Protein AF-A0A2V7B715-F1 (afdb_monomer)

Radius of gyration: 33.03 Å; Cα contacts (8 Å, |Δi|>4): 143; chains: 1; bounding box: 97×52×131 Å

Mean predicted aligned error: 14.83 Å

Sequence (193 aa):
MVFAAQAGALAFLFVSVAAAQPSRPVDPGEMKHAERLQTEAKGIDADAAKAMSPEGQQRITDTIAKQFKVDPSVVTNLRNRRIGFGEATVALAFSQELMKQDKSLTQQRALDQVLAKRAGGEGWGRIAQDLGLKLGRVRAEVERAEKKVARLDRRDKVDKDKGEAMERADKADKLESKPVRMDRPEKSGRSGR

Nearest PDB structures (foldseek):
  9brb-assembly1_m  TM=1.992E-01  e=7.120E+00  Rattus norvegicus

pLDDT: mean 75.1, std 18.7, range [35.16, 93.62]

Secondary structure (DSSP, 8-state):
-----------------------PPPPHHHHHHHHHHHHHHHHHHHHHHHT-SHHHHHHHHHHHHHHHT--HHHHHHHHHTT--HHHHHHHHHHHHHHHHH-TTS-HHHHHHHHHHHHHTT--HHHHHHHHT--HHHHHHHHHHHHHHHHHHHHHHHHHHHHHHHHHHHHHHHHHHT----------------

Foldseek 3Di:
DDDDDDDDDDDDPPPPPPPPDPQDPQDPVLVVLLVVLVVLLVLLQVLCVVLVDPVLVLVLLVLLCVLLVHDSVQLVVCVVVVHGSSRSSLLSLQLSQLCVVPVVDDSVNSSVLLVVCVVVVDGPSSSCVVSVHRSVSSSVSSVVSSVSSVVSSVVVVVVVVVVVVVVVVVVVVVVVPDDDPDDDDDDDDDDDD

Structure (mmCIF, N/CA/C/O backbone):
data_AF-A0A2V7B715-F1
#
_entry.id   AF-A0A2V7B715-F1
#
loop_
_atom_site.group_PDB
_atom_site.id
_atom_site.type_symbol
_atom_site.label_atom_id
_atom_site.label_alt_id
_atom_site.label_comp_id
_atom_site.label_asym_id
_atom_site.label_entity_id
_atom_site.label_seq_id
_atom_site.pdbx_PDB_ins_code
_atom_site.Cartn_x
_atom_site.Cartn_y
_atom_site.Cartn_z
_atom_site.occupancy
_atom_site.B_iso_or_equiv
_atom_site.auth_seq_id
_atom_site.auth_comp_id
_atom_site.auth_asym_id
_atom_site.auth_atom_id
_atom_site.pdbx_PDB_model_num
ATOM 1 N N . MET A 1 1 ? -5.442 -27.254 69.841 1.00 37.06 1 MET A N 1
ATOM 2 C CA . MET A 1 1 ? -4.261 -27.724 69.088 1.00 37.06 1 MET A CA 1
ATOM 3 C C . MET A 1 1 ? -4.741 -28.312 67.761 1.00 37.06 1 MET A C 1
ATOM 5 O O . MET A 1 1 ? -5.557 -29.215 67.802 1.00 37.06 1 MET A O 1
ATOM 9 N N . VAL A 1 2 ? -4.222 -27.768 66.648 1.00 37.84 2 VAL A N 1
ATOM 10 C CA . VAL A 1 2 ? -4.090 -28.352 65.286 1.00 37.84 2 VAL A CA 1
ATOM 11 C C . VAL A 1 2 ? -5.315 -28.424 64.335 1.00 37.84 2 VAL A C 1
ATOM 13 O O . VAL A 1 2 ? -6.128 -29.333 64.387 1.00 37.84 2 VAL A O 1
ATOM 16 N N . PHE A 1 3 ? -5.380 -27.416 63.450 1.00 35.16 3 PHE A N 1
ATOM 17 C CA . PHE A 1 3 ? -5.480 -27.412 61.969 1.00 35.16 3 PHE A CA 1
ATOM 18 C C . PHE A 1 3 ? -6.059 -28.591 61.128 1.00 35.16 3 PHE A C 1
ATOM 20 O O . PHE A 1 3 ? -5.525 -29.690 61.137 1.00 35.16 3 PHE A O 1
ATOM 27 N N . ALA A 1 4 ? -6.958 -28.189 60.204 1.00 41.88 4 ALA A N 1
ATOM 28 C CA . ALA A 1 4 ? -6.887 -28.289 58.722 1.00 41.88 4 ALA A CA 1
ATOM 29 C C . ALA A 1 4 ? -7.468 -29.471 57.901 1.00 41.88 4 ALA A C 1
ATOM 31 O O . ALA A 1 4 ? -7.241 -30.639 58.180 1.00 41.88 4 ALA A O 1
ATOM 32 N N . ALA A 1 5 ? -8.028 -29.037 56.749 1.00 41.62 5 ALA A N 1
ATOM 33 C CA . ALA A 1 5 ? -8.290 -29.709 55.461 1.00 41.62 5 ALA A CA 1
ATOM 34 C C . ALA A 1 5 ? -9.504 -30.666 55.414 1.00 41.62 5 ALA A C 1
ATOM 36 O O . ALA A 1 5 ? -9.736 -31.431 56.331 1.00 41.62 5 ALA A O 1
ATOM 37 N N . GLN A 1 6 ? -10.359 -30.674 54.385 1.00 38.22 6 GLN A N 1
ATOM 38 C CA . GLN A 1 6 ? -10.074 -30.523 52.960 1.00 38.22 6 GLN A CA 1
ATOM 39 C C . GLN A 1 6 ? -11.336 -30.079 52.193 1.00 38.22 6 GLN A C 1
ATOM 41 O O . GLN A 1 6 ? -12.432 -30.592 52.408 1.00 38.22 6 GLN A O 1
ATOM 46 N N . ALA A 1 7 ? -11.151 -29.115 51.291 1.00 45.53 7 ALA A N 1
ATOM 47 C CA . ALA A 1 7 ? -12.142 -28.638 50.338 1.00 45.53 7 ALA A CA 1
ATOM 48 C C . ALA A 1 7 ? -12.239 -29.581 49.126 1.00 45.53 7 ALA A C 1
ATOM 50 O O . ALA A 1 7 ? -11.219 -30.036 48.615 1.00 45.53 7 ALA A O 1
ATOM 51 N N . GLY A 1 8 ? -13.456 -29.803 48.630 1.00 36.16 8 GLY A N 1
ATOM 52 C CA . GLY A 1 8 ? -13.730 -30.451 47.347 1.00 36.16 8 GLY A CA 1
ATOM 53 C C . GLY A 1 8 ? -14.699 -29.595 46.539 1.00 36.16 8 GLY A C 1
ATOM 54 O O . GLY A 1 8 ? -15.895 -29.865 46.515 1.00 36.16 8 GLY A O 1
ATOM 55 N N . ALA A 1 9 ? -14.198 -28.515 45.937 1.00 43.25 9 ALA A N 1
ATOM 56 C CA . ALA A 1 9 ? -14.979 -27.671 45.041 1.00 43.25 9 ALA A CA 1
ATOM 57 C C . ALA A 1 9 ? -15.037 -28.320 43.650 1.00 43.25 9 ALA A C 1
ATOM 59 O O . ALA A 1 9 ? -14.013 -28.500 42.992 1.00 43.25 9 ALA A O 1
ATOM 60 N N . LEU A 1 10 ? -16.250 -28.671 43.220 1.00 46.53 10 LEU A N 1
ATOM 61 C CA . LEU A 1 10 ? -16.574 -29.095 41.860 1.00 46.53 10 LEU A CA 1
ATOM 62 C C . LEU A 1 10 ? -16.204 -27.975 40.878 1.00 46.53 10 LEU A C 1
ATOM 64 O O . LEU A 1 10 ? -16.844 -26.924 40.837 1.00 46.53 10 LEU A O 1
ATOM 68 N N . ALA A 1 11 ? -15.152 -28.209 40.097 1.00 43.84 11 ALA A N 1
ATOM 69 C CA . ALA A 1 11 ? -14.741 -27.341 39.008 1.00 43.84 11 ALA A CA 1
ATOM 70 C C . ALA A 1 11 ? -15.796 -27.386 37.892 1.00 43.84 11 ALA A C 1
ATOM 72 O O . ALA A 1 11 ? -15.832 -28.309 37.079 1.00 43.84 11 ALA A O 1
ATOM 73 N N . PHE A 1 12 ? -16.660 -26.371 37.853 1.00 42.19 12 PHE A N 1
ATOM 74 C CA . PHE A 1 12 ? -17.436 -26.043 36.665 1.00 42.19 12 PHE A CA 1
ATOM 75 C C . PHE A 1 12 ? -16.463 -25.613 35.564 1.00 42.19 12 PHE A C 1
ATOM 77 O O . PHE A 1 12 ? -15.924 -24.506 35.580 1.00 42.19 12 PHE A O 1
ATOM 84 N N . LEU A 1 13 ? -16.233 -26.510 34.605 1.00 42.47 13 LEU A N 1
ATOM 85 C CA . LEU A 1 13 ? -15.647 -26.183 33.311 1.00 42.47 13 LEU A CA 1
ATOM 86 C C . LEU A 1 13 ? -16.594 -25.218 32.587 1.00 42.47 13 LEU A C 1
ATOM 88 O O . LEU A 1 13 ? -17.504 -25.630 31.870 1.00 42.47 13 LEU A O 1
ATOM 92 N N . PHE A 1 14 ? -16.377 -23.918 32.776 1.00 42.22 14 PHE A N 1
ATOM 93 C CA . PHE A 1 14 ? -16.867 -22.908 31.850 1.00 42.22 14 PHE A CA 1
ATOM 94 C C . PHE A 1 14 ? -16.130 -23.107 30.524 1.00 42.22 14 PHE A C 1
ATOM 96 O O . PHE A 1 14 ? -15.010 -22.636 30.326 1.00 42.22 14 PHE A O 1
ATOM 103 N N . VAL A 1 15 ? -16.763 -23.836 29.605 1.00 45.06 15 VAL A N 1
ATOM 104 C CA . VAL A 1 15 ? -16.455 -23.736 28.180 1.00 45.06 15 VAL A CA 1
ATOM 105 C C . VAL A 1 15 ? -16.788 -22.302 27.782 1.00 45.06 15 VAL A C 1
ATOM 107 O O . VAL A 1 15 ? -17.946 -21.954 27.560 1.00 45.06 15 VAL A O 1
ATOM 110 N N . SER A 1 16 ? -15.769 -21.446 27.744 1.00 42.25 16 SER A N 1
ATOM 111 C CA . SER A 1 16 ? -15.851 -20.144 27.093 1.00 42.25 16 SER A CA 1
ATOM 112 C C . SER A 1 16 ? -16.117 -20.380 25.612 1.00 42.25 16 SER A C 1
ATOM 114 O O . SER A 1 16 ? -15.196 -20.553 24.815 1.00 42.25 16 SER A O 1
ATOM 116 N N . VAL A 1 17 ? -17.394 -20.396 25.237 1.00 44.22 17 VAL A N 1
ATOM 117 C CA . VAL A 1 17 ? -17.812 -20.121 23.867 1.00 44.22 17 VAL A CA 1
ATOM 118 C C . VAL A 1 17 ? -17.366 -18.691 23.590 1.00 44.22 17 VAL A C 1
ATOM 120 O O . VAL A 1 17 ? -18.000 -17.729 24.021 1.00 44.22 17 VAL A O 1
ATOM 123 N 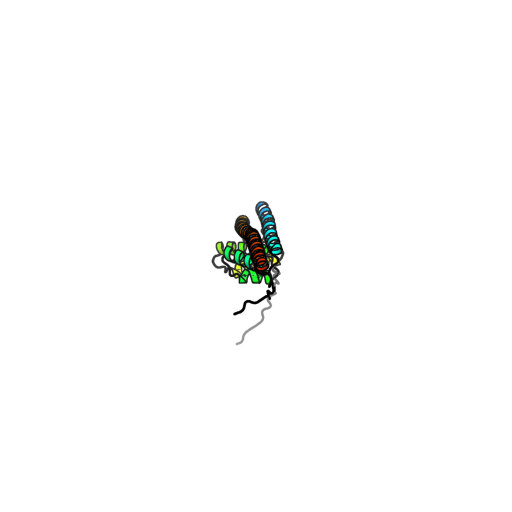N . ALA A 1 18 ? -16.227 -18.547 22.912 1.00 45.78 18 ALA A N 1
ATOM 124 C CA . ALA A 1 18 ? -15.885 -17.307 22.247 1.00 45.78 18 ALA A CA 1
ATOM 125 C C . ALA A 1 18 ? -17.035 -17.014 21.281 1.00 45.78 18 ALA A C 1
ATOM 127 O O . ALA A 1 18 ? -17.192 -17.693 20.267 1.00 45.78 18 ALA A O 1
ATOM 128 N N . ALA A 1 19 ? -17.893 -16.063 21.646 1.00 42.47 19 ALA A N 1
ATOM 129 C CA . ALA A 1 19 ? -18.940 -15.575 20.775 1.00 42.47 19 ALA A CA 1
ATOM 130 C C . ALA A 1 19 ? -18.264 -15.027 19.512 1.00 42.47 19 ALA A C 1
ATOM 132 O O . ALA A 1 19 ? -17.721 -13.921 19.515 1.00 42.47 19 ALA A O 1
ATOM 133 N N . ALA A 1 20 ? -18.258 -15.828 18.445 1.00 45.44 20 ALA A N 1
ATOM 134 C CA . ALA A 1 20 ? -17.991 -15.360 17.100 1.00 45.44 20 ALA A CA 1
ATOM 135 C C . ALA A 1 20 ? -19.039 -14.283 16.827 1.00 45.44 20 ALA A C 1
ATOM 137 O O . ALA A 1 20 ? -20.214 -14.586 16.613 1.00 45.44 20 ALA A O 1
ATOM 138 N N . GLN A 1 21 ? -18.642 -13.017 16.962 1.00 48.44 21 GLN A N 1
ATOM 139 C CA . GLN A 1 21 ? -19.550 -11.922 16.678 1.00 48.44 21 GLN A CA 1
ATOM 140 C C . GLN A 1 21 ? -20.036 -12.097 15.238 1.00 48.44 21 GLN A C 1
ATOM 142 O O . GLN A 1 21 ? -19.195 -12.286 14.353 1.00 48.44 21 GLN A O 1
ATOM 147 N N . PRO A 1 22 ? -21.357 -12.069 14.985 1.00 43.22 22 PRO A N 1
ATOM 148 C CA . PRO A 1 22 ? -21.875 -12.158 13.634 1.00 43.22 22 PRO A CA 1
ATOM 149 C C . PRO A 1 22 ? -21.249 -11.017 12.844 1.00 43.22 22 PRO A C 1
ATOM 151 O O . PRO A 1 22 ? -21.411 -9.836 13.166 1.00 43.22 22 PRO A O 1
ATOM 154 N N . SER A 1 23 ? -20.452 -11.394 11.853 1.00 56.41 23 SER A N 1
ATOM 155 C CA . SER A 1 23 ? -19.753 -10.496 10.961 1.00 56.41 23 SER A CA 1
ATOM 156 C C . SER A 1 23 ? -20.793 -9.606 10.297 1.00 56.41 23 SER A C 1
ATOM 158 O O . SER A 1 23 ? -21.477 -10.025 9.367 1.00 56.41 23 SER A O 1
ATOM 160 N N . ARG A 1 24 ? -20.944 -8.371 10.800 1.00 61.88 24 ARG A N 1
ATOM 161 C CA . ARG A 1 24 ? -21.819 -7.376 10.171 1.00 61.88 24 ARG A CA 1
ATOM 162 C C . ARG A 1 24 ? -21.493 -7.353 8.677 1.00 61.88 24 ARG A C 1
ATOM 164 O O . ARG A 1 24 ? -20.301 -7.276 8.359 1.00 61.88 24 ARG A O 1
ATOM 171 N N . PRO A 1 25 ? -22.489 -7.451 7.782 1.00 65.88 25 PRO A N 1
ATOM 172 C CA . PRO A 1 25 ? -22.227 -7.342 6.358 1.00 65.88 25 PRO A CA 1
ATOM 173 C C . PRO A 1 25 ? -21.499 -6.019 6.097 1.00 65.88 25 PRO A C 1
ATOM 175 O O . PRO A 1 25 ? -21.796 -4.999 6.728 1.00 65.88 25 PRO A O 1
ATOM 178 N N . VAL A 1 26 ? -20.477 -6.062 5.243 1.00 71.62 26 VAL A N 1
ATOM 179 C CA . VAL A 1 26 ? -19.737 -4.860 4.847 1.00 71.62 26 VAL A CA 1
ATOM 180 C C . VAL A 1 26 ? -20.713 -3.943 4.112 1.00 71.62 26 VAL A C 1
ATOM 182 O O . VAL A 1 26 ? -21.491 -4.410 3.280 1.00 71.62 26 VAL A O 1
ATOM 185 N N . ASP A 1 27 ? -20.691 -2.650 4.432 1.00 79.50 27 ASP A N 1
ATOM 186 C CA . ASP A 1 27 ? -21.551 -1.667 3.773 1.00 79.50 27 ASP A CA 1
ATOM 187 C C . ASP A 1 27 ? -21.344 -1.697 2.240 1.00 79.50 27 ASP A C 1
ATOM 189 O O . ASP A 1 27 ? -20.198 -1.765 1.787 1.00 79.50 27 ASP A O 1
ATOM 193 N N . PRO A 1 28 ? -22.403 -1.638 1.409 1.00 77.12 28 PRO A N 1
ATOM 194 C CA . PRO A 1 28 ? -22.267 -1.720 -0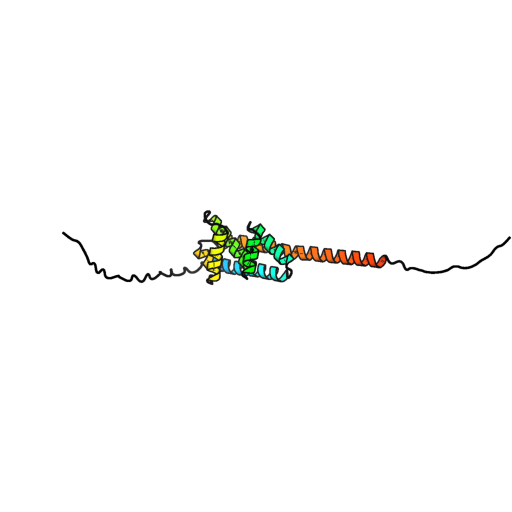.047 1.00 77.12 28 PRO A CA 1
ATOM 195 C C . PRO A 1 28 ? -21.371 -0.640 -0.673 1.00 77.12 28 PRO A C 1
ATOM 197 O O . PRO A 1 28 ? -20.726 -0.891 -1.694 1.00 77.12 28 PRO A O 1
ATOM 200 N N . GLY A 1 29 ? -21.316 0.561 -0.089 1.00 77.38 29 GLY A N 1
ATOM 201 C CA . GLY A 1 29 ? -20.396 1.620 -0.501 1.00 77.38 29 GLY A CA 1
ATOM 202 C C . GLY A 1 29 ? -18.947 1.267 -0.169 1.00 77.38 29 GLY A C 1
ATOM 203 O O . GLY A 1 29 ? -18.064 1.396 -1.020 1.00 77.38 29 GLY A O 1
ATOM 204 N N . GLU A 1 30 ? -18.713 0.728 1.025 1.00 81.31 30 GLU A N 1
ATOM 205 C CA . GLU A 1 30 ? -17.400 0.230 1.444 1.00 81.31 30 GLU A CA 1
ATOM 206 C C . GLU A 1 30 ? -16.952 -0.981 0.602 1.00 81.31 30 GLU A C 1
ATOM 208 O O . GLU A 1 30 ? -15.789 -1.050 0.206 1.00 81.31 30 GLU A O 1
ATOM 213 N N . MET A 1 31 ? -17.854 -1.885 0.204 1.00 82.31 31 MET A N 1
ATOM 214 C CA . MET A 1 31 ? -17.519 -2.980 -0.721 1.00 82.31 31 MET A CA 1
ATOM 215 C C . MET A 1 31 ? -17.030 -2.458 -2.077 1.00 82.31 31 MET A C 1
ATOM 217 O O . MET A 1 31 ? -15.973 -2.877 -2.546 1.00 82.31 31 MET A O 1
ATOM 221 N N . LYS A 1 32 ? -17.725 -1.476 -2.670 1.00 84.88 32 LYS A N 1
ATOM 222 C CA . LYS A 1 32 ? -17.281 -0.835 -3.923 1.00 84.88 32 LYS A CA 1
ATOM 223 C C . LYS A 1 32 ? -15.911 -0.178 -3.772 1.00 84.88 32 LYS A C 1
ATOM 225 O O . LYS A 1 32 ? -15.102 -0.199 -4.701 1.00 84.88 32 LYS A O 1
ATOM 230 N N . HIS A 1 33 ? -15.637 0.428 -2.618 1.00 86.19 33 HIS A N 1
ATOM 231 C CA . HIS A 1 33 ? -14.317 0.979 -2.334 1.00 86.19 33 HIS A CA 1
ATOM 232 C C . HIS A 1 33 ? -13.256 -0.114 -2.188 1.00 86.19 33 HIS A C 1
ATOM 234 O O . HIS A 1 33 ? -12.170 0.060 -2.731 1.00 86.19 33 HIS A O 1
ATOM 240 N N . ALA A 1 34 ? -13.564 -1.241 -1.541 1.00 86.31 34 ALA A N 1
ATOM 241 C CA . ALA A 1 34 ? -12.660 -2.385 -1.435 1.00 86.31 34 ALA A CA 1
ATOM 242 C C . ALA A 1 34 ? -12.310 -2.980 -2.808 1.00 86.31 34 ALA A C 1
ATOM 244 O O . ALA A 1 34 ? -11.138 -3.249 -3.072 1.00 86.31 34 ALA A O 1
ATOM 245 N N . GLU A 1 35 ? -13.296 -3.142 -3.694 1.00 87.38 35 GLU A N 1
ATOM 246 C CA . GLU A 1 35 ? -13.092 -3.642 -5.061 1.00 87.38 35 GLU A CA 1
ATOM 247 C C . GLU A 1 35 ? -12.224 -2.694 -5.894 1.00 87.38 35 GLU A C 1
ATOM 249 O O . GLU A 1 35 ? -11.273 -3.118 -6.559 1.00 87.38 35 GLU A O 1
ATOM 254 N N . ARG A 1 36 ? -12.507 -1.386 -5.829 1.00 87.38 36 ARG A N 1
ATOM 255 C CA . ARG A 1 36 ? -11.683 -0.367 -6.498 1.00 87.38 36 ARG A CA 1
ATOM 256 C C . ARG A 1 36 ? -10.260 -0.374 -5.969 1.00 87.38 36 ARG A C 1
ATOM 258 O O . ARG A 1 36 ? -9.325 -0.371 -6.754 1.00 87.38 36 ARG A O 1
ATOM 265 N N . LEU A 1 37 ? -10.097 -0.456 -4.658 1.00 88.62 37 LEU A N 1
ATOM 266 C CA . LEU A 1 37 ? -8.798 -0.471 -4.004 1.00 88.62 37 LEU A CA 1
ATOM 267 C C . LEU A 1 37 ? -7.998 -1.737 -4.358 1.00 88.62 37 LEU A C 1
ATOM 269 O O . LEU A 1 37 ? -6.790 -1.670 -4.566 1.00 88.62 37 LEU A O 1
ATOM 273 N N . GLN A 1 38 ? -8.662 -2.884 -4.521 1.00 89.06 38 GLN A N 1
ATOM 274 C CA . GLN A 1 38 ? -8.031 -4.086 -5.066 1.00 89.06 38 GLN A CA 1
ATOM 275 C C . GLN A 1 38 ? -7.611 -3.905 -6.531 1.00 89.06 38 GLN A C 1
ATOM 277 O O . GLN A 1 38 ? -6.564 -4.410 -6.932 1.00 89.06 38 GLN A O 1
ATOM 282 N N . THR A 1 39 ? -8.410 -3.200 -7.328 1.00 89.69 39 THR A N 1
ATOM 283 C CA . THR A 1 39 ? -8.091 -2.901 -8.730 1.00 89.69 39 THR A CA 1
ATOM 284 C C . THR A 1 39 ? -6.886 -1.965 -8.838 1.00 89.69 39 THR A C 1
ATOM 286 O O . THR A 1 39 ? -5.950 -2.275 -9.567 1.00 89.69 39 THR A O 1
ATOM 289 N N . GLU A 1 40 ? -6.865 -0.883 -8.058 1.00 87.81 40 GLU A N 1
ATOM 290 C CA . GLU A 1 40 ? -5.751 0.074 -7.974 1.00 87.81 40 GLU A CA 1
ATOM 291 C C . GLU A 1 40 ? -4.463 -0.629 -7.506 1.00 87.81 40 GLU A C 1
ATOM 293 O O . GLU A 1 40 ? -3.403 -0.468 -8.108 1.00 87.81 40 GLU A O 1
ATOM 298 N N . ALA A 1 41 ? -4.552 -1.507 -6.498 1.00 89.06 41 ALA A N 1
ATOM 299 C CA . ALA A 1 41 ? -3.419 -2.325 -6.064 1.00 89.06 41 ALA A CA 1
ATOM 300 C C . ALA A 1 41 ? -2.876 -3.216 -7.197 1.00 89.06 41 ALA A C 1
ATOM 302 O O . ALA A 1 41 ? -1.672 -3.228 -7.454 1.00 89.06 41 ALA A O 1
ATOM 303 N N . LYS A 1 42 ? -3.754 -3.915 -7.929 1.00 89.88 42 LYS A N 1
ATOM 304 C CA . LYS A 1 42 ? -3.348 -4.718 -9.094 1.00 89.88 42 LYS A CA 1
ATOM 305 C C . LYS A 1 42 ? -2.714 -3.865 -10.196 1.00 89.88 42 LYS A C 1
ATOM 307 O O . LYS A 1 42 ? -1.796 -4.341 -10.855 1.00 89.88 42 LYS A O 1
ATOM 312 N N . GLY A 1 43 ? -3.178 -2.629 -10.388 1.00 86.06 43 GLY A N 1
ATOM 313 C CA . GLY A 1 43 ? -2.582 -1.665 -11.316 1.00 86.06 43 GLY A CA 1
ATOM 314 C C . GLY A 1 43 ? -1.127 -1.361 -10.963 1.00 86.06 43 GLY A C 1
ATOM 315 O O . GLY A 1 43 ? -0.244 -1.522 -11.804 1.00 86.06 43 GLY A O 1
ATOM 316 N N . ILE A 1 44 ? -0.863 -1.047 -9.691 1.00 86.06 44 ILE A N 1
ATOM 317 C CA . ILE A 1 44 ? 0.498 -0.826 -9.174 1.00 86.06 44 ILE A CA 1
ATOM 318 C C . ILE A 1 44 ? 1.373 -2.069 -9.369 1.00 86.06 44 ILE A C 1
ATOM 320 O O . ILE A 1 44 ? 2.516 -1.951 -9.806 1.00 86.06 44 ILE A O 1
ATOM 324 N N . ASP A 1 45 ? 0.853 -3.260 -9.063 1.00 87.81 45 ASP A N 1
ATOM 325 C CA . ASP A 1 45 ? 1.597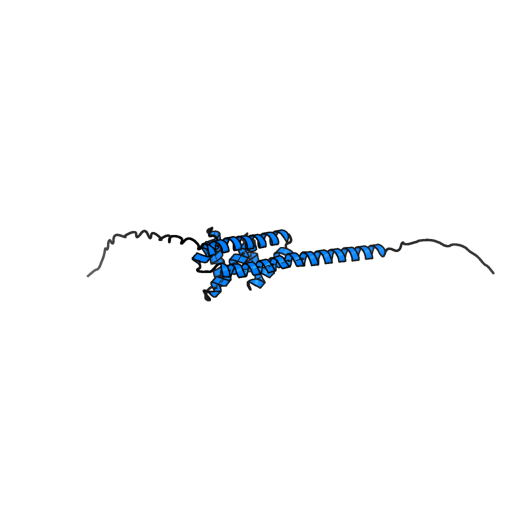 -4.511 -9.242 1.00 87.81 45 ASP A CA 1
ATOM 326 C C . ASP A 1 45 ? 1.915 -4.792 -10.715 1.00 87.81 45 ASP A C 1
ATOM 328 O O . ASP A 1 45 ? 3.023 -5.224 -11.034 1.00 87.81 45 ASP A O 1
ATOM 332 N N . ALA A 1 46 ? 0.979 -4.509 -11.621 1.00 87.19 46 ALA A N 1
ATOM 333 C CA . ALA A 1 46 ? 1.186 -4.659 -13.055 1.00 87.19 46 ALA A CA 1
ATOM 334 C C . ALA A 1 46 ? 2.221 -3.662 -13.592 1.00 87.19 46 ALA A C 1
ATOM 336 O O . ALA A 1 46 ? 3.083 -4.045 -14.381 1.00 87.19 46 ALA A O 1
ATOM 337 N N . ASP A 1 47 ? 2.178 -2.402 -13.161 1.00 81.75 47 ASP A N 1
ATOM 338 C CA . ASP A 1 47 ? 3.178 -1.404 -13.548 1.00 81.75 47 ASP A CA 1
ATOM 339 C C . ASP A 1 47 ? 4.561 -1.749 -12.983 1.00 81.75 47 ASP A C 1
ATOM 341 O O . ASP A 1 47 ? 5.561 -1.6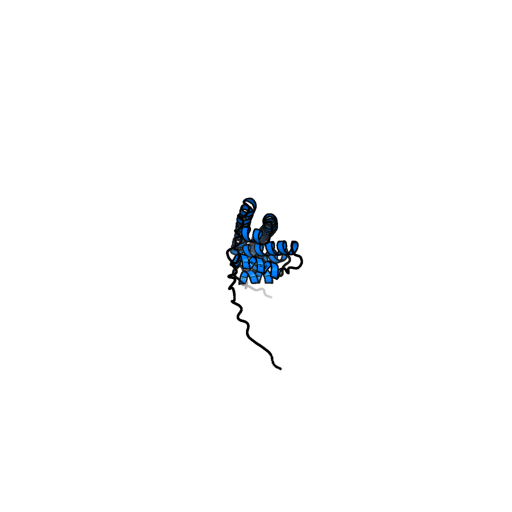82 -13.697 1.00 81.75 47 ASP A O 1
ATOM 345 N N . ALA A 1 48 ? 4.626 -2.243 -11.747 1.00 82.00 48 ALA A N 1
ATOM 346 C CA . ALA A 1 48 ? 5.869 -2.740 -11.172 1.00 82.00 48 ALA A CA 1
ATOM 347 C C . ALA A 1 48 ? 6.401 -4.001 -11.870 1.00 82.00 48 ALA A C 1
ATOM 349 O O . ALA A 1 48 ? 7.616 -4.192 -11.954 1.00 82.00 48 ALA A O 1
ATOM 350 N N . ALA A 1 49 ? 5.518 -4.856 -12.390 1.00 84.00 49 ALA A N 1
ATOM 351 C CA . ALA A 1 49 ? 5.909 -6.004 -13.198 1.00 84.00 49 ALA A CA 1
ATOM 352 C C . ALA A 1 49 ? 6.476 -5.573 -14.560 1.00 84.00 49 ALA A C 1
ATOM 354 O O . ALA A 1 49 ? 7.465 -6.150 -15.004 1.00 84.00 49 ALA A O 1
ATOM 355 N N . LYS A 1 50 ? 5.913 -4.533 -15.195 1.00 8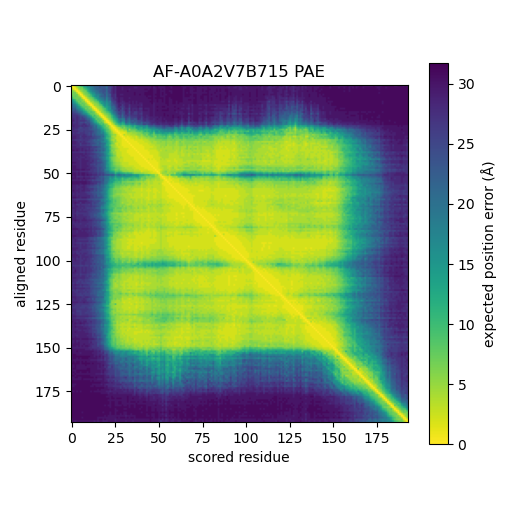0.50 50 LYS A N 1
ATOM 356 C CA . LYS A 1 50 ? 6.443 -3.957 -16.448 1.00 80.50 50 LYS A CA 1
ATOM 357 C C . LYS A 1 50 ? 7.818 -3.330 -16.272 1.00 80.50 50 LYS A C 1
ATOM 359 O O . LYS A 1 50 ? 8.606 -3.360 -17.211 1.00 80.50 50 LYS A O 1
ATOM 364 N N . ALA A 1 51 ? 8.106 -2.789 -15.088 1.00 76.31 51 ALA A N 1
ATOM 365 C CA . ALA A 1 51 ? 9.398 -2.180 -14.811 1.00 76.31 51 ALA A CA 1
ATOM 366 C C . ALA A 1 51 ? 10.565 -3.169 -15.001 1.00 76.31 51 ALA A C 1
ATOM 368 O O . ALA A 1 51 ? 11.640 -2.696 -15.340 1.00 76.31 51 ALA A O 1
ATOM 369 N N . MET A 1 52 ? 10.339 -4.492 -14.840 1.00 65.69 52 MET A N 1
ATOM 370 C CA . MET A 1 52 ? 11.216 -5.673 -15.066 1.00 65.69 52 MET A CA 1
ATOM 371 C C . MET A 1 52 ? 12.676 -5.623 -14.564 1.00 65.69 52 MET A C 1
ATOM 373 O O . MET A 1 52 ? 13.312 -6.671 -14.474 1.00 65.69 52 MET A O 1
ATOM 377 N N . SER A 1 53 ? 13.207 -4.462 -14.193 1.00 77.00 53 SER A N 1
ATOM 378 C CA . SER A 1 53 ? 14.566 -4.236 -13.736 1.00 77.00 53 SER A CA 1
ATOM 379 C C . SER A 1 53 ? 14.601 -3.991 -12.224 1.00 77.00 53 SER A C 1
ATOM 381 O O . SER A 1 53 ? 13.664 -3.401 -11.661 1.00 77.00 53 SER A O 1
ATOM 383 N N . PRO A 1 54 ? 15.677 -4.420 -11.541 1.00 77.75 54 PRO A N 1
ATOM 384 C CA . PRO A 1 54 ? 15.891 -4.118 -10.128 1.00 77.75 54 PRO A CA 1
ATOM 385 C C . PRO A 1 54 ? 15.841 -2.614 -9.836 1.00 77.75 54 PRO A C 1
ATOM 387 O O . PRO A 1 54 ? 15.271 -2.201 -8.828 1.00 77.75 54 PRO A O 1
ATOM 390 N N . GLU A 1 55 ? 16.365 -1.786 -10.742 1.00 82.00 55 GLU A N 1
ATOM 391 C CA . GLU A 1 55 ? 16.396 -0.329 -10.604 1.00 82.00 55 GLU A CA 1
ATOM 392 C C . GLU A 1 55 ? 14.987 0.273 -10.688 1.00 82.00 55 GLU A C 1
ATOM 394 O O . GLU A 1 55 ? 14.636 1.153 -9.902 1.00 82.00 55 GLU A O 1
ATOM 399 N N . GLY A 1 56 ? 14.148 -0.222 -11.604 1.00 81.81 56 GLY A N 1
ATOM 400 C CA . GLY A 1 56 ? 12.758 0.214 -11.734 1.00 81.81 56 GLY A CA 1
ATOM 401 C C . GLY A 1 56 ? 11.937 -0.152 -10.498 1.00 81.81 56 GLY A C 1
ATOM 402 O O . GLY A 1 56 ? 11.205 0.678 -9.958 1.00 81.81 56 GLY A O 1
ATOM 403 N N . GLN A 1 57 ? 12.126 -1.364 -9.971 1.00 84.06 57 GLN A N 1
ATOM 404 C CA . GLN A 1 57 ? 11.486 -1.786 -8.722 1.00 84.06 57 GLN A CA 1
ATOM 405 C C . GLN A 1 57 ? 11.961 -0.970 -7.512 1.00 84.06 57 GLN A C 1
ATOM 407 O O . GLN A 1 57 ? 11.139 -0.614 -6.667 1.00 84.06 57 GLN A O 1
ATOM 412 N N . GLN A 1 58 ? 13.248 -0.616 -7.437 1.00 87.75 58 GLN A N 1
ATOM 413 C CA . GLN A 1 58 ? 13.774 0.260 -6.384 1.00 87.75 58 GLN A CA 1
ATOM 414 C C . GLN A 1 58 ? 13.153 1.661 -6.430 1.00 87.75 58 GLN A C 1
ATOM 416 O O . GLN A 1 58 ? 12.738 2.177 -5.396 1.00 87.75 58 GLN A O 1
ATOM 421 N N . ARG A 1 59 ? 12.975 2.254 -7.615 1.00 86.88 59 ARG A N 1
ATOM 422 C CA . ARG A 1 59 ? 12.307 3.564 -7.751 1.00 86.88 59 ARG A CA 1
ATOM 423 C C . ARG A 1 59 ? 10.857 3.532 -7.274 1.00 86.88 59 ARG A C 1
ATOM 425 O O . ARG A 1 59 ? 10.384 4.492 -6.657 1.00 86.88 59 ARG A O 1
ATOM 432 N N . ILE A 1 60 ? 10.150 2.434 -7.542 1.00 88.81 60 ILE A N 1
ATOM 433 C CA . ILE A 1 60 ? 8.784 2.215 -7.049 1.00 88.81 60 ILE A CA 1
ATOM 434 C C . ILE A 1 60 ? 8.794 2.099 -5.523 1.00 88.81 60 ILE A C 1
ATOM 436 O O . ILE A 1 60 ? 8.018 2.796 -4.865 1.00 88.81 60 ILE A O 1
ATOM 440 N N . THR A 1 61 ? 9.718 1.313 -4.958 1.00 91.12 61 THR A N 1
ATOM 441 C CA . THR A 1 61 ? 9.959 1.234 -3.508 1.00 91.12 61 THR A CA 1
ATOM 442 C C . THR A 1 61 ? 10.167 2.619 -2.899 1.00 91.12 61 THR A C 1
ATOM 444 O O . THR A 1 61 ? 9.428 2.994 -1.990 1.00 91.12 61 THR A O 1
ATOM 447 N N . ASP A 1 62 ? 11.101 3.410 -3.428 1.00 91.56 62 ASP A N 1
ATOM 448 C CA . ASP A 1 62 ? 11.410 4.752 -2.924 1.00 91.56 62 ASP A CA 1
ATOM 449 C C . ASP A 1 62 ? 10.211 5.693 -3.003 1.00 91.56 62 ASP A C 1
ATOM 451 O O . ASP A 1 62 ? 10.010 6.555 -2.148 1.00 91.56 62 ASP A O 1
ATOM 455 N N . THR A 1 63 ? 9.393 5.547 -4.039 1.00 90.75 63 THR A N 1
ATOM 456 C CA . THR A 1 63 ? 8.229 6.408 -4.256 1.00 90.75 63 THR A CA 1
ATOM 457 C C . THR A 1 63 ? 7.107 6.091 -3.288 1.00 90.75 63 THR A C 1
ATOM 459 O O . THR A 1 63 ? 6.522 7.012 -2.712 1.00 90.75 63 THR A O 1
ATOM 462 N N . ILE A 1 64 ? 6.834 4.804 -3.069 1.00 91.00 64 ILE A N 1
ATOM 463 C CA . ILE A 1 64 ? 5.890 4.347 -2.048 1.00 91.00 64 ILE A CA 1
ATOM 464 C C . ILE A 1 64 ? 6.400 4.784 -0.670 1.00 91.00 64 ILE A C 1
ATOM 466 O O . ILE A 1 64 ? 5.657 5.406 0.090 1.00 91.00 64 ILE A O 1
ATOM 470 N N . ALA A 1 65 ? 7.685 4.565 -0.383 1.00 91.50 65 ALA A N 1
ATOM 471 C CA . ALA A 1 65 ? 8.316 4.957 0.872 1.00 91.50 65 ALA A CA 1
ATOM 472 C C . ALA A 1 65 ? 8.148 6.458 1.158 1.00 91.50 65 ALA A C 1
ATOM 474 O O . ALA A 1 65 ? 7.634 6.847 2.207 1.00 91.50 65 ALA A O 1
ATOM 475 N N . LYS A 1 66 ? 8.460 7.312 0.175 1.00 92.38 66 LYS A N 1
ATOM 476 C CA . LYS A 1 66 ? 8.282 8.771 0.262 1.00 92.38 66 LYS A CA 1
ATOM 477 C C . LYS A 1 66 ? 6.821 9.185 0.427 1.00 92.38 66 LYS A C 1
ATOM 479 O O . LYS A 1 66 ? 6.544 10.120 1.175 1.00 92.38 66 LYS A O 1
ATOM 484 N N . GLN A 1 67 ? 5.885 8.520 -0.256 1.00 89.12 67 GLN A N 1
ATOM 485 C CA . GLN A 1 67 ? 4.456 8.832 -0.154 1.00 89.12 67 GLN A CA 1
ATOM 486 C C . GLN A 1 67 ? 3.932 8.601 1.263 1.00 89.12 67 GLN A C 1
ATOM 488 O O . GLN A 1 67 ? 3.235 9.459 1.803 1.00 89.12 67 GLN A O 1
ATOM 493 N N . PHE A 1 68 ? 4.285 7.465 1.861 1.00 88.88 68 PHE A N 1
ATOM 494 C CA . PHE A 1 68 ? 3.828 7.098 3.199 1.00 88.88 68 PHE A CA 1
ATOM 495 C C . PHE A 1 68 ? 4.780 7.554 4.306 1.00 88.88 68 PHE A C 1
ATOM 497 O O . PHE A 1 68 ? 4.509 7.270 5.466 1.00 88.88 68 PHE A O 1
ATOM 504 N N . LYS A 1 69 ? 5.859 8.278 3.978 1.00 90.75 69 LYS A N 1
ATOM 505 C CA . LYS A 1 69 ? 6.898 8.723 4.923 1.00 90.75 69 LYS A CA 1
ATOM 506 C C . LYS A 1 69 ? 7.474 7.569 5.754 1.00 90.75 69 LYS A C 1
ATOM 508 O O . LYS A 1 69 ? 7.686 7.707 6.954 1.00 90.75 69 LYS A O 1
ATOM 513 N N . VAL A 1 70 ? 7.698 6.433 5.104 1.00 90.19 70 VAL A N 1
ATOM 514 C CA . VAL A 1 70 ? 8.230 5.215 5.723 1.00 90.19 70 VAL A CA 1
ATOM 515 C C . VAL A 1 70 ? 9.639 4.951 5.222 1.00 90.19 70 VAL A C 1
ATOM 517 O O . VAL A 1 70 ? 10.017 5.434 4.156 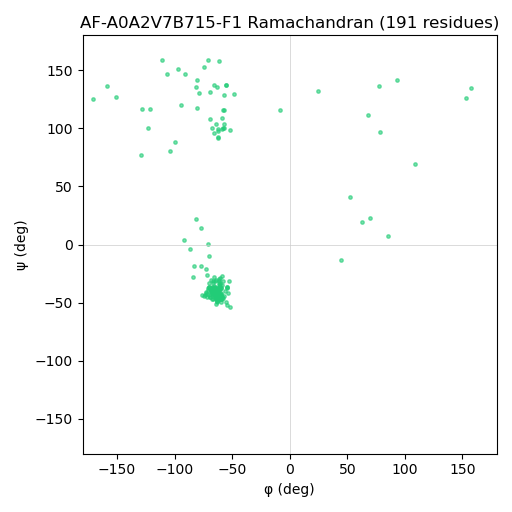1.00 90.19 70 VAL A O 1
ATOM 520 N N . ASP A 1 71 ? 10.412 4.168 5.969 1.00 91.75 71 ASP A N 1
ATOM 521 C CA . ASP A 1 71 ? 11.720 3.730 5.493 1.00 91.75 71 ASP A CA 1
ATOM 522 C C . ASP A 1 71 ? 11.562 2.801 4.266 1.00 91.75 71 ASP A C 1
ATOM 524 O O . ASP A 1 71 ? 10.692 1.919 4.289 1.00 91.75 71 ASP A O 1
ATOM 528 N N . PRO A 1 72 ? 12.377 2.949 3.202 1.00 90.62 72 PRO A N 1
ATOM 529 C CA . PRO A 1 72 ? 12.345 2.061 2.036 1.00 90.62 72 PRO A CA 1
ATOM 530 C C . PRO A 1 72 ? 12.469 0.577 2.397 1.00 90.62 72 PRO A C 1
ATOM 532 O O . PRO A 1 72 ? 11.847 -0.274 1.756 1.00 90.62 72 PRO A O 1
ATOM 535 N N . SER A 1 73 ? 13.191 0.255 3.474 1.00 92.31 73 SER A N 1
ATOM 536 C CA . SER A 1 73 ? 13.339 -1.107 3.991 1.00 92.31 73 SER A CA 1
ATOM 537 C C . SER A 1 73 ? 12.005 -1.719 4.400 1.00 92.31 73 SER A C 1
ATOM 539 O O . SER A 1 73 ? 11.846 -2.931 4.300 1.00 92.31 73 SER A O 1
ATOM 541 N N . VAL A 1 74 ? 11.013 -0.920 4.815 1.00 91.94 74 VAL A N 1
ATOM 542 C CA . VAL A 1 74 ? 9.665 -1.424 5.121 1.00 91.94 74 VAL A CA 1
ATOM 543 C C . VAL A 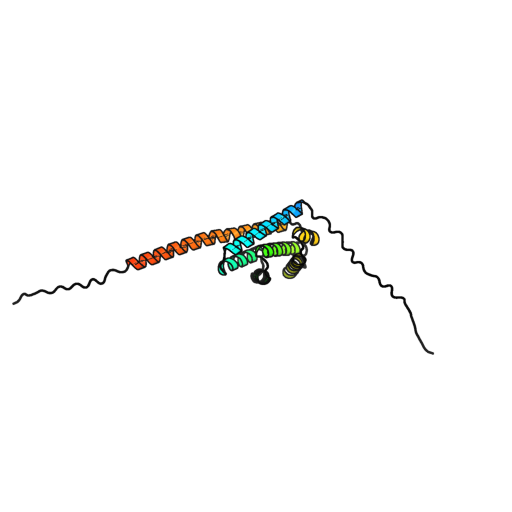1 74 ? 9.034 -2.012 3.863 1.00 91.94 74 VAL A C 1
ATOM 545 O O . VAL A 1 74 ? 8.570 -3.148 3.884 1.00 91.94 74 VAL A O 1
ATOM 548 N N . VAL A 1 75 ? 9.070 -1.282 2.747 1.00 91.50 75 VAL A N 1
ATOM 549 C CA . VAL A 1 75 ? 8.514 -1.748 1.467 1.00 91.50 75 VAL A CA 1
ATOM 550 C C . VAL A 1 75 ? 9.311 -2.944 0.941 1.00 91.50 75 VAL A C 1
ATOM 552 O O . VAL A 1 75 ? 8.719 -3.946 0.541 1.00 91.50 75 VAL A O 1
ATOM 555 N N . THR A 1 76 ? 10.643 -2.897 1.019 1.00 91.44 76 THR A N 1
ATOM 556 C CA . THR A 1 76 ? 11.518 -4.019 0.642 1.00 91.44 76 THR A CA 1
ATOM 557 C C . THR A 1 76 ? 11.226 -5.275 1.465 1.00 91.44 76 THR A C 1
ATOM 559 O O . THR A 1 76 ? 11.121 -6.367 0.911 1.00 91.44 76 THR A O 1
ATOM 562 N N . ASN A 1 77 ? 11.008 -5.147 2.775 1.00 92.25 77 ASN A N 1
ATOM 563 C CA . ASN A 1 77 ? 10.649 -6.275 3.633 1.00 92.25 77 ASN A CA 1
ATOM 564 C C . ASN A 1 77 ? 9.290 -6.877 3.254 1.00 92.25 77 ASN A C 1
ATOM 566 O O . ASN A 1 77 ? 9.147 -8.100 3.246 1.00 92.25 77 ASN A O 1
ATOM 570 N N . LEU A 1 78 ? 8.306 -6.055 2.880 1.00 91.38 78 LEU A N 1
ATOM 571 C CA . LEU A 1 78 ? 7.026 -6.549 2.359 1.00 91.38 78 LEU A CA 1
ATOM 572 C C . LEU A 1 78 ? 7.229 -7.332 1.054 1.00 91.38 78 LEU A C 1
ATOM 574 O O . LEU A 1 78 ? 6.718 -8.444 0.915 1.00 91.38 78 LEU A O 1
ATOM 578 N N . ARG A 1 79 ? 8.057 -6.818 0.140 1.00 90.50 79 ARG A N 1
ATOM 579 C CA . ARG A 1 79 ? 8.420 -7.515 -1.106 1.00 90.50 79 ARG A CA 1
ATOM 580 C C . ARG A 1 79 ? 9.108 -8.854 -0.845 1.00 90.50 79 ARG A C 1
ATOM 582 O O . ARG A 1 79 ? 8.755 -9.856 -1.469 1.00 90.50 79 ARG A O 1
ATOM 589 N N . ASN A 1 80 ? 10.024 -8.903 0.120 1.00 90.56 80 ASN A N 1
ATOM 590 C CA . ASN A 1 80 ? 10.705 -10.134 0.530 1.00 90.56 80 ASN A CA 1
ATOM 591 C C . ASN A 1 80 ? 9.719 -11.177 1.074 1.00 90.56 80 ASN A C 1
ATOM 593 O O . ASN A 1 80 ? 9.867 -12.369 0.806 1.00 90.56 80 ASN A O 1
ATOM 597 N N . ARG A 1 81 ? 8.649 -10.725 1.738 1.00 88.44 81 ARG A N 1
ATOM 598 C CA . ARG A 1 81 ? 7.522 -11.550 2.201 1.00 88.44 81 ARG A CA 1
ATOM 599 C C . ARG A 1 81 ? 6.535 -11.939 1.090 1.00 88.44 81 ARG A C 1
ATOM 601 O O . ARG A 1 81 ? 5.444 -12.402 1.402 1.00 88.44 81 ARG A O 1
ATOM 608 N N . ARG A 1 82 ? 6.903 -11.769 -0.189 1.00 87.19 82 ARG A N 1
ATOM 609 C CA . ARG A 1 82 ? 6.067 -12.040 -1.378 1.00 87.19 82 ARG A CA 1
ATOM 610 C C . ARG A 1 82 ? 4.809 -11.173 -1.473 1.00 87.19 82 ARG A C 1
ATOM 612 O O . ARG A 1 82 ? 3.897 -11.504 -2.222 1.00 87.19 82 ARG A O 1
ATOM 619 N N . ILE A 1 83 ? 4.774 -10.045 -0.770 1.00 89.94 83 ILE A N 1
ATOM 620 C CA . ILE A 1 83 ? 3.670 -9.091 -0.860 1.00 89.94 83 ILE A CA 1
ATOM 621 C C . ILE A 1 83 ? 3.888 -8.206 -2.098 1.00 89.94 83 ILE A C 1
ATOM 623 O O . ILE A 1 83 ? 5.005 -7.752 -2.373 1.00 89.94 83 ILE A O 1
ATOM 627 N N . GLY A 1 84 ? 2.830 -7.982 -2.879 1.00 90.38 84 GLY A N 1
ATOM 628 C CA . GLY A 1 84 ? 2.848 -7.069 -4.027 1.00 90.38 84 GLY A CA 1
ATOM 629 C C . GLY A 1 84 ? 3.167 -5.625 -3.622 1.00 90.38 84 GLY A C 1
ATOM 630 O O . GLY A 1 84 ? 2.953 -5.233 -2.479 1.00 90.38 84 GLY A O 1
ATOM 631 N N . PHE A 1 85 ? 3.653 -4.807 -4.554 1.00 90.25 85 PHE A N 1
ATOM 632 C CA . PHE A 1 85 ? 3.743 -3.358 -4.350 1.00 90.25 85 PHE A CA 1
ATOM 633 C C . PHE A 1 85 ? 2.364 -2.729 -4.132 1.00 90.25 85 PHE A C 1
ATOM 635 O O . PHE A 1 85 ? 2.227 -1.831 -3.300 1.00 90.25 85 PHE A O 1
ATOM 642 N N . GLY A 1 86 ? 1.338 -3.219 -4.825 1.00 90.62 86 GLY A N 1
ATOM 643 C CA . GLY A 1 86 ? -0.043 -2.792 -4.641 1.00 90.62 86 GLY A CA 1
ATOM 644 C C . GLY A 1 86 ? -0.565 -3.136 -3.255 1.00 90.62 86 GLY A C 1
ATOM 645 O O . GLY A 1 86 ? -1.042 -2.270 -2.526 1.00 90.62 86 GLY A O 1
ATOM 646 N N . GLU A 1 87 ? -0.416 -4.394 -2.852 1.00 91.81 87 GLU A N 1
ATOM 647 C CA . GLU A 1 87 ? -0.824 -4.854 -1.523 1.00 91.81 87 GLU A CA 1
ATOM 648 C C . GLU A 1 87 ? -0.038 -4.172 -0.395 1.00 91.81 87 GLU A C 1
ATOM 650 O O . GLU A 1 87 ? -0.629 -3.765 0.606 1.00 91.81 87 GLU A O 1
ATOM 655 N N . ALA A 1 88 ? 1.265 -3.947 -0.582 1.00 92.06 88 ALA A N 1
ATOM 656 C CA . ALA A 1 88 ? 2.088 -3.168 0.337 1.00 92.06 88 ALA A CA 1
ATOM 657 C C . ALA A 1 88 ? 1.596 -1.717 0.451 1.00 92.06 88 ALA A C 1
ATOM 659 O O . ALA A 1 88 ? 1.463 -1.200 1.556 1.00 92.06 88 ALA A O 1
ATOM 660 N N . THR A 1 89 ? 1.273 -1.074 -0.675 1.00 92.94 89 THR A N 1
ATOM 661 C CA . THR A 1 89 ? 0.729 0.295 -0.718 1.00 92.94 89 THR A CA 1
ATOM 662 C C . THR A 1 89 ? -0.571 0.393 0.073 1.00 92.94 89 THR A C 1
ATOM 664 O O . THR A 1 89 ? -0.747 1.309 0.875 1.00 92.94 89 THR A O 1
ATOM 667 N N . VAL A 1 90 ? -1.472 -0.573 -0.108 1.00 93.62 90 VAL A N 1
ATOM 668 C CA . VAL A 1 90 ? -2.726 -0.639 0.643 1.00 93.62 90 VAL A CA 1
ATOM 669 C C . VAL A 1 90 ? -2.472 -0.821 2.137 1.00 93.62 90 VAL A C 1
ATOM 671 O O . VAL A 1 90 ? -3.047 -0.096 2.948 1.00 93.62 90 VAL A O 1
ATOM 674 N N . ALA A 1 91 ? -1.615 -1.772 2.512 1.00 93.62 91 ALA A N 1
ATOM 675 C CA . ALA A 1 91 ? -1.322 -2.052 3.911 1.00 93.62 91 ALA A CA 1
ATOM 676 C C . ALA A 1 91 ? -0.699 -0.832 4.612 1.00 93.62 91 ALA A C 1
ATOM 678 O O . ALA A 1 91 ? -1.071 -0.500 5.739 1.00 93.62 91 ALA A O 1
ATOM 679 N N . LEU A 1 92 ? 0.177 -0.102 3.914 1.00 93.25 92 LEU A N 1
ATOM 680 C CA . LEU A 1 92 ? 0.748 1.155 4.394 1.00 93.25 92 LEU A CA 1
ATOM 681 C C . LEU A 1 92 ? -0.312 2.255 4.534 1.00 93.25 92 LEU A C 1
ATOM 683 O O . LEU A 1 92 ? -0.334 2.943 5.555 1.00 93.25 92 LEU A O 1
ATOM 687 N N . ALA A 1 93 ? -1.230 2.386 3.575 1.00 93.06 93 ALA A N 1
ATOM 688 C CA . ALA A 1 93 ? -2.335 3.338 3.662 1.00 93.06 93 ALA A CA 1
ATOM 689 C C . ALA A 1 93 ? -3.255 3.057 4.863 1.00 93.06 93 ALA A C 1
ATOM 691 O O . ALA A 1 93 ? -3.610 3.983 5.594 1.00 93.06 93 ALA A O 1
ATOM 692 N N . PHE A 1 94 ? -3.583 1.787 5.117 1.00 93.00 94 PHE A N 1
ATOM 693 C CA . PHE A 1 94 ? -4.316 1.386 6.317 1.00 93.00 94 PHE A CA 1
ATOM 694 C C . PHE A 1 94 ? -3.540 1.704 7.593 1.00 93.00 94 PHE A C 1
ATOM 696 O O . PHE A 1 94 ? -4.116 2.263 8.522 1.00 93.00 94 PHE A O 1
ATOM 703 N N . SER A 1 95 ? -2.240 1.395 7.629 1.00 92.31 95 SER A N 1
ATOM 704 C CA . SER A 1 95 ? -1.405 1.657 8.805 1.00 92.31 95 SER A CA 1
ATOM 705 C C . SER A 1 95 ? -1.370 3.145 9.167 1.00 92.31 95 SER A C 1
ATOM 707 O O . SER A 1 95 ? -1.538 3.494 10.332 1.00 92.31 95 SER A O 1
ATOM 709 N N . GLN A 1 96 ? -1.262 4.030 8.171 1.00 91.69 96 GLN A N 1
ATOM 710 C CA . GLN A 1 96 ? -1.305 5.478 8.375 1.00 91.69 96 GLN A CA 1
ATOM 711 C C . GLN A 1 96 ? -2.657 5.954 8.901 1.00 91.69 96 GLN A C 1
ATOM 713 O O . GLN A 1 96 ? -2.719 6.817 9.773 1.00 91.69 96 GLN A O 1
ATOM 718 N N . GLU A 1 97 ? -3.755 5.411 8.381 1.00 91.38 97 GLU A N 1
ATOM 719 C CA . GLU A 1 97 ? -5.086 5.781 8.857 1.00 91.38 97 GLU A CA 1
ATOM 720 C C . GLU A 1 97 ? -5.332 5.286 10.290 1.00 91.38 97 GLU A C 1
ATOM 722 O O . GLU A 1 97 ? -5.887 6.023 11.104 1.00 91.38 97 GLU A O 1
ATOM 727 N N . LEU A 1 98 ? -4.827 4.096 10.628 1.00 89.44 98 LEU A N 1
ATOM 728 C CA . LEU A 1 98 ? -4.869 3.557 11.984 1.00 89.44 98 LEU A CA 1
ATOM 729 C C . LEU A 1 98 ? -4.070 4.435 12.958 1.00 89.44 98 LEU A C 1
ATOM 731 O O . LEU A 1 98 ? -4.576 4.767 14.022 1.00 89.44 98 LEU A O 1
ATOM 735 N N . MET A 1 99 ? -2.874 4.892 12.573 1.00 90.50 99 MET A N 1
ATOM 736 C CA . MET A 1 99 ? -2.055 5.803 13.389 1.00 90.50 99 MET A CA 1
ATOM 737 C C . MET A 1 99 ? -2.702 7.177 13.605 1.00 90.50 99 MET A C 1
ATOM 739 O O . MET A 1 99 ? -2.466 7.832 14.620 1.00 90.50 99 MET A O 1
ATOM 743 N N . LYS A 1 100 ? -3.510 7.657 12.650 1.00 89.00 100 LYS A N 1
ATOM 744 C CA . LYS A 1 100 ? -4.273 8.904 12.831 1.00 89.00 100 LYS A CA 1
ATOM 745 C C . LYS A 1 100 ? -5.392 8.733 13.852 1.00 89.00 100 LYS A C 1
ATOM 747 O O . LYS A 1 100 ? -5.685 9.682 14.579 1.00 89.00 100 LYS A O 1
ATOM 752 N N . GLN A 1 101 ? -6.026 7.563 13.870 1.00 86.81 101 GLN A N 1
ATOM 753 C CA . GLN A 1 101 ? -7.083 7.234 14.819 1.00 86.81 101 GLN A CA 1
ATOM 754 C C . GLN A 1 101 ? -6.515 6.951 16.213 1.00 86.81 101 GLN A C 1
ATOM 756 O O . GLN A 1 101 ? -7.032 7.471 17.199 1.00 86.81 101 GLN A O 1
ATOM 761 N N . ASP A 1 102 ? -5.432 6.183 16.285 1.00 86.12 102 ASP A N 1
ATOM 762 C CA . ASP A 1 102 ? -4.732 5.833 17.511 1.00 86.12 102 ASP A CA 1
ATOM 763 C C . ASP A 1 102 ? -3.260 6.255 17.425 1.00 86.12 102 ASP A C 1
ATOM 765 O O . ASP A 1 102 ? -2.404 5.576 16.857 1.00 86.12 102 ASP A O 1
ATOM 769 N N . LYS A 1 103 ? -2.969 7.399 18.049 1.00 85.44 103 LYS A N 1
ATOM 770 C CA . LYS A 1 103 ? -1.630 8.000 18.092 1.00 85.44 103 LYS A CA 1
ATOM 771 C C . LYS A 1 103 ? -0.639 7.217 18.958 1.00 85.44 103 LYS A C 1
ATOM 773 O O . LYS A 1 103 ? 0.544 7.549 18.947 1.00 85.44 103 LYS A O 1
ATOM 778 N N . SER A 1 104 ? -1.101 6.231 19.729 1.00 87.62 104 SER A N 1
ATOM 779 C CA . SER A 1 104 ? -0.235 5.372 20.542 1.00 87.62 104 SER A CA 1
ATOM 780 C C . SER A 1 104 ? 0.366 4.216 19.738 1.00 87.62 104 SER A C 1
ATOM 782 O O . SER A 1 104 ? 1.379 3.641 20.143 1.00 87.62 104 SER A O 1
ATOM 784 N N . LEU A 1 105 ? -0.215 3.895 18.575 1.00 87.88 105 LEU A N 1
ATOM 785 C CA . LEU A 1 105 ? 0.280 2.839 17.704 1.00 87.88 105 LEU A CA 1
ATOM 786 C C . LEU A 1 105 ? 1.486 3.302 16.893 1.00 87.88 105 LEU A C 1
ATOM 788 O O . LEU A 1 105 ? 1.472 4.320 16.201 1.00 87.88 105 LEU A O 1
ATOM 792 N N . THR A 1 106 ? 2.535 2.483 16.918 1.00 89.69 106 THR A N 1
ATOM 793 C CA . THR A 1 106 ? 3.647 2.644 15.987 1.00 89.69 106 THR A CA 1
ATOM 794 C C . THR A 1 106 ? 3.237 2.160 14.602 1.00 89.69 106 THR A C 1
ATOM 796 O O . THR A 1 106 ? 2.422 1.247 14.451 1.00 89.69 106 THR A O 1
ATOM 799 N N . GLN A 1 107 ? 3.858 2.726 13.572 1.00 87.62 107 GLN A N 1
ATOM 800 C CA . GLN A 1 107 ? 3.587 2.348 12.188 1.00 87.62 107 GLN A CA 1
ATOM 801 C C . GLN A 1 107 ? 3.786 0.856 11.926 1.00 87.62 107 GLN A C 1
ATOM 803 O O . GLN A 1 107 ? 2.992 0.238 11.226 1.00 87.62 107 GLN A O 1
ATOM 808 N N . GLN A 1 108 ? 4.830 0.268 12.510 1.00 88.75 108 GLN A N 1
ATOM 809 C CA . GLN A 1 108 ? 5.104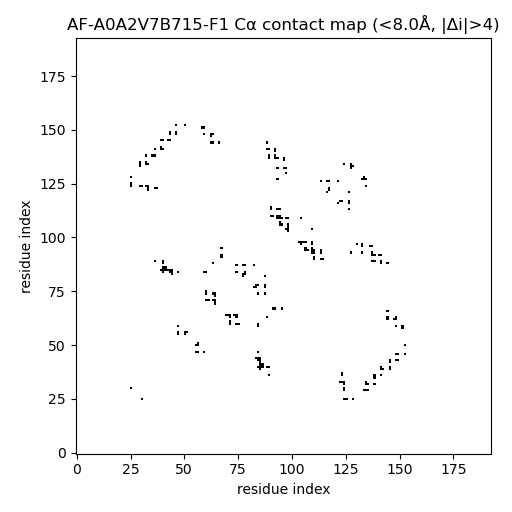 -1.154 12.363 1.00 88.75 108 GLN A CA 1
ATOM 810 C C . GLN A 1 108 ? 3.992 -2.000 12.989 1.00 88.75 108 GLN A C 1
ATOM 812 O O . GLN A 1 108 ? 3.491 -2.910 12.342 1.00 88.75 108 GLN A O 1
ATOM 817 N N . ARG A 1 109 ? 3.525 -1.646 14.195 1.00 90.62 109 ARG A N 1
ATOM 818 C CA . ARG A 1 109 ? 2.409 -2.347 14.845 1.00 90.62 109 ARG A CA 1
ATOM 819 C C . ARG A 1 109 ? 1.111 -2.210 14.057 1.00 90.62 109 ARG A C 1
ATOM 821 O O . ARG A 1 109 ? 0.390 -3.192 13.917 1.00 90.62 109 ARG A O 1
ATOM 828 N N . ALA A 1 110 ? 0.831 -1.022 13.529 1.00 91.88 110 ALA A N 1
ATOM 829 C CA . ALA A 1 110 ? -0.335 -0.783 12.687 1.00 91.88 110 ALA A CA 1
ATOM 830 C C . ALA A 1 110 ? -0.280 -1.609 11.391 1.00 91.88 110 ALA A C 1
ATOM 832 O O . ALA A 1 110 ? -1.262 -2.240 11.008 1.00 91.88 110 ALA A O 1
ATOM 833 N N . LEU A 1 111 ? 0.886 -1.657 10.746 1.00 92.69 111 LEU A N 1
ATOM 834 C CA . LEU A 1 111 ? 1.116 -2.462 9.552 1.00 92.69 111 LEU A CA 1
ATOM 835 C C . LEU A 1 111 ? 0.980 -3.963 9.845 1.00 92.69 111 LEU A C 1
ATOM 837 O O . LEU A 1 111 ? 0.297 -4.666 9.105 1.00 92.69 111 LEU A O 1
ATOM 841 N N . ASP A 1 112 ? 1.569 -4.448 10.937 1.00 92.12 112 ASP A N 1
ATOM 842 C CA . ASP A 1 112 ? 1.502 -5.856 11.333 1.00 92.12 112 ASP A CA 1
ATOM 843 C C . ASP A 1 112 ? 0.063 -6.308 11.605 1.00 92.12 112 ASP A C 1
ATOM 845 O O . ASP A 1 112 ? -0.317 -7.399 11.184 1.00 92.12 112 ASP A O 1
ATOM 849 N N . GLN A 1 113 ? -0.768 -5.465 12.230 1.00 92.69 113 GLN A N 1
ATOM 850 C CA . GLN A 1 113 ? -2.193 -5.761 12.430 1.00 92.69 113 GLN A CA 1
ATOM 851 C C . GLN A 1 113 ? -2.933 -5.940 11.100 1.00 92.69 113 GLN A C 1
ATOM 853 O O . GLN A 1 113 ? -3.670 -6.909 10.921 1.00 92.69 113 GLN A O 1
ATOM 858 N N . VAL A 1 114 ? -2.710 -5.034 10.145 1.00 92.81 114 VAL A N 1
ATOM 859 C CA . VAL A 1 114 ? -3.340 -5.096 8.818 1.00 92.81 114 VAL A CA 1
ATOM 860 C C . VAL A 1 114 ? -2.888 -6.344 8.061 1.00 92.81 114 VAL A C 1
ATOM 862 O O . VAL A 1 114 ? -3.709 -7.052 7.478 1.00 92.81 114 VAL A O 1
ATOM 865 N N . LEU A 1 115 ? -1.589 -6.647 8.096 1.00 92.88 115 LEU A N 1
ATOM 866 C CA . LEU A 1 115 ? -1.023 -7.816 7.428 1.00 92.88 115 LEU A CA 1
ATOM 867 C C . LEU A 1 115 ? -1.474 -9.131 8.060 1.00 92.88 115 LEU A C 1
ATOM 869 O O . LEU A 1 115 ? -1.698 -10.091 7.331 1.00 92.88 115 LEU A O 1
ATOM 873 N N . ALA A 1 116 ? -1.631 -9.187 9.383 1.00 92.25 116 ALA A N 1
ATOM 874 C CA . ALA A 1 116 ? -2.140 -10.370 10.069 1.00 92.25 116 ALA A CA 1
ATOM 875 C C . ALA A 1 116 ? -3.573 -10.691 9.626 1.00 92.25 116 ALA A C 1
ATOM 877 O O . ALA A 1 116 ? -3.863 -11.829 9.261 1.00 92.25 116 ALA A O 1
ATOM 878 N N . LYS A 1 117 ? -4.447 -9.678 9.564 1.00 91.75 117 LYS A N 1
ATOM 879 C CA . LYS A 1 117 ? -5.820 -9.839 9.060 1.00 91.75 117 LYS A CA 1
ATOM 880 C C . LYS A 1 117 ? -5.852 -10.264 7.598 1.00 91.75 117 LYS A C 1
ATOM 882 O O . LYS A 1 117 ? -6.583 -11.176 7.217 1.00 91.75 117 LYS A O 1
ATOM 887 N N . ARG A 1 118 ? -4.996 -9.650 6.782 1.00 91.19 118 ARG A N 1
ATOM 888 C CA . ARG A 1 118 ? -4.858 -9.993 5.367 1.00 91.19 118 ARG A CA 1
ATOM 889 C C . ARG A 1 118 ? -4.371 -11.428 5.157 1.00 91.19 118 ARG A C 1
ATOM 891 O O . ARG A 1 118 ? -4.915 -12.132 4.312 1.00 91.19 118 ARG A O 1
ATOM 898 N N . ALA A 1 119 ? -3.401 -11.880 5.950 1.00 88.44 119 ALA A N 1
ATOM 899 C CA . ALA A 1 119 ? -2.927 -13.263 5.949 1.00 88.44 119 ALA A CA 1
ATOM 900 C C . ALA A 1 119 ? -4.000 -14.252 6.438 1.00 88.44 119 ALA A C 1
ATOM 902 O O . ALA A 1 119 ? -4.023 -15.393 5.990 1.00 88.44 119 ALA A O 1
ATOM 903 N N . GLY A 1 120 ? -4.922 -13.801 7.294 1.00 85.81 120 GLY A N 1
ATOM 904 C CA . GLY A 1 120 ? -6.123 -14.541 7.691 1.00 85.81 120 GLY A CA 1
ATOM 905 C C . GLY A 1 120 ? -7.191 -14.670 6.597 1.00 85.81 120 GLY A C 1
ATOM 906 O O . GLY A 1 120 ? -8.234 -15.268 6.843 1.00 85.81 120 GLY A O 1
ATOM 907 N N . GLY A 1 121 ? -6.956 -14.125 5.397 1.00 85.75 121 GLY A N 1
ATOM 908 C CA . GLY A 1 121 ? -7.887 -14.187 4.268 1.00 85.75 121 GLY A CA 1
ATOM 909 C C . GLY A 1 121 ? -8.952 -13.089 4.273 1.00 85.75 121 GLY A C 1
ATOM 910 O O . GLY A 1 121 ? -9.856 -13.109 3.437 1.00 85.75 121 GLY A O 1
ATOM 911 N N . GLU A 1 122 ? -8.862 -12.112 5.179 1.00 88.12 122 GLU A N 1
ATOM 912 C CA . GLU A 1 122 ? -9.798 -10.993 5.203 1.00 88.12 122 GLU A CA 1
ATOM 913 C C . GLU A 1 122 ? -9.596 -10.077 3.979 1.00 88.12 122 GLU A C 1
ATOM 915 O O . GLU A 1 122 ? -8.489 -9.637 3.649 1.00 88.12 122 GLU A O 1
ATOM 920 N N . GLY A 1 123 ? -10.696 -9.744 3.300 1.00 88.00 123 GLY A N 1
ATOM 921 C CA . GLY A 1 123 ? -10.699 -8.724 2.252 1.00 88.00 123 GLY A CA 1
ATOM 922 C C . GLY A 1 123 ? -10.531 -7.316 2.832 1.00 88.00 123 GLY A C 1
ATOM 923 O O . GLY A 1 123 ? -10.869 -7.062 3.985 1.00 88.00 123 GLY A O 1
ATOM 924 N N . TRP A 1 124 ? -10.081 -6.358 2.018 1.00 90.50 124 TRP A N 1
ATOM 925 C CA . TRP A 1 124 ? -9.840 -4.978 2.470 1.00 90.50 124 TRP A CA 1
ATOM 926 C C . TRP A 1 124 ? -11.051 -4.324 3.133 1.00 90.50 124 TRP A C 1
ATOM 928 O O . TRP A 1 124 ? -10.895 -3.600 4.112 1.00 90.50 124 TRP A O 1
ATOM 938 N N . GLY A 1 125 ? -12.256 -4.615 2.634 1.00 88.88 125 GLY A N 1
ATOM 939 C CA . GLY A 1 125 ? -13.483 -4.093 3.227 1.00 88.88 125 GLY A CA 1
ATOM 940 C C . GLY A 1 125 ? -13.751 -4.625 4.631 1.00 88.88 125 GLY A C 1
ATOM 941 O O . GLY A 1 125 ? -14.168 -3.873 5.507 1.00 88.88 125 GLY A O 1
ATOM 942 N N . ARG A 1 126 ? -13.429 -5.901 4.867 1.00 88.56 126 ARG A N 1
ATOM 943 C CA . ARG A 1 126 ? -13.535 -6.526 6.185 1.00 88.56 126 ARG A CA 1
ATOM 944 C C . ARG A 1 126 ? -12.499 -5.956 7.149 1.00 88.56 126 ARG A C 1
ATOM 946 O O . ARG A 1 126 ? -12.858 -5.553 8.247 1.00 88.56 126 ARG A O 1
ATOM 953 N N . ILE A 1 127 ? -11.254 -5.827 6.690 1.00 89.94 127 ILE A N 1
ATOM 954 C CA . ILE A 1 127 ? -10.154 -5.249 7.471 1.00 89.94 127 ILE A CA 1
ATOM 955 C C . ILE A 1 127 ? -10.495 -3.822 7.911 1.00 89.94 127 ILE A C 1
ATOM 957 O O . ILE A 1 127 ? -10.318 -3.476 9.075 1.00 89.94 127 ILE A O 1
ATOM 961 N N . ALA A 1 128 ? -11.020 -2.996 7.001 1.00 89.44 128 ALA A N 1
ATOM 962 C CA . ALA A 1 128 ? -11.445 -1.639 7.326 1.00 89.44 128 ALA A CA 1
ATOM 963 C C . ALA A 1 128 ? -12.545 -1.617 8.387 1.00 89.44 128 ALA A C 1
ATOM 965 O O . ALA A 1 128 ? -12.437 -0.880 9.362 1.00 89.44 128 ALA A O 1
ATOM 966 N N . GLN A 1 129 ? -13.570 -2.453 8.222 1.00 88.44 129 GLN A N 1
ATOM 967 C CA . GLN A 1 129 ? -14.685 -2.540 9.158 1.00 88.44 129 GLN A CA 1
ATOM 968 C C . GLN A 1 129 ? -14.231 -2.996 10.549 1.00 88.44 129 GLN A C 1
ATOM 970 O O . GLN A 1 129 ? -14.619 -2.388 11.544 1.00 88.44 129 GLN A O 1
ATOM 975 N N . ASP A 1 130 ? -13.385 -4.023 10.613 1.00 87.62 130 ASP A N 1
ATOM 976 C CA . ASP A 1 130 ? -12.867 -4.571 11.866 1.00 87.62 130 ASP A CA 1
ATOM 977 C C . ASP A 1 130 ? -11.947 -3.576 12.596 1.00 87.62 130 ASP A C 1
ATOM 979 O O . ASP A 1 130 ? -11.935 -3.537 13.823 1.00 87.62 130 ASP A O 1
ATOM 983 N N . LEU A 1 131 ? -11.204 -2.747 11.854 1.00 86.62 131 LEU A N 1
ATOM 984 C CA . LEU A 1 131 ? -10.360 -1.682 12.410 1.00 86.62 131 LEU A CA 1
ATOM 985 C C . LEU A 1 131 ? -11.122 -0.360 12.640 1.00 86.62 131 LEU A C 1
ATOM 987 O O . LEU A 1 131 ? -10.553 0.593 13.168 1.00 86.62 131 LEU A O 1
ATOM 991 N N . GLY A 1 132 ? -12.398 -0.274 12.249 1.00 86.38 132 GLY A N 1
ATOM 992 C CA . GLY A 1 132 ? -13.206 0.946 12.359 1.00 86.38 132 GLY A CA 1
ATOM 993 C C . GLY A 1 132 ? -12.790 2.075 11.404 1.00 86.38 132 GLY A C 1
ATOM 994 O O . GLY A 1 132 ? -13.084 3.245 11.657 1.00 86.38 132 GLY A O 1
ATOM 995 N N . LEU A 1 133 ? -12.110 1.741 10.307 1.00 88.19 133 LEU A N 1
ATOM 996 C CA . LEU A 1 133 ? -11.571 2.675 9.320 1.00 88.19 133 LEU A CA 1
ATOM 997 C C . LEU A 1 133 ? -12.513 2.821 8.118 1.00 88.19 133 LEU A C 1
ATOM 999 O O . LEU A 1 133 ? -13.220 1.891 7.742 1.00 88.19 133 LEU A O 1
ATOM 1003 N N . LYS A 1 134 ? -12.490 3.994 7.473 1.00 87.38 134 LYS A N 1
ATOM 1004 C CA . LYS A 1 134 ? -13.246 4.254 6.235 1.00 87.38 134 LYS A CA 1
ATOM 1005 C C . LYS A 1 134 ? -12.369 4.009 5.012 1.00 87.38 134 LYS A C 1
ATOM 1007 O O . LYS A 1 134 ? -11.379 4.724 4.819 1.00 87.38 134 LYS A O 1
ATOM 1012 N N . LEU A 1 135 ? -12.763 3.087 4.136 1.00 87.56 135 LEU A N 1
ATOM 1013 C CA . LEU A 1 135 ? -12.009 2.747 2.923 1.00 87.56 135 LEU A CA 1
ATOM 1014 C C . LEU A 1 135 ? -11.857 3.919 1.974 1.00 87.56 135 LEU A C 1
ATOM 1016 O O . LEU A 1 135 ? -10.838 4.009 1.299 1.00 87.56 135 LEU A O 1
ATOM 1020 N N . GLY A 1 136 ? -12.824 4.836 1.930 1.00 85.81 136 GLY A N 1
ATOM 1021 C CA . GLY A 1 136 ? -12.726 6.024 1.081 1.00 85.81 136 GLY A CA 1
ATOM 1022 C C . GLY A 1 136 ? -11.446 6.837 1.331 1.00 85.81 136 GLY A C 1
ATOM 1023 O O . GLY A 1 136 ? -10.840 7.333 0.381 1.00 85.81 136 GLY A O 1
ATOM 1024 N N . ARG A 1 137 ? -10.983 6.922 2.589 1.00 87.25 137 ARG A N 1
ATOM 1025 C CA . ARG A 1 137 ? -9.739 7.632 2.941 1.00 87.25 137 ARG A CA 1
ATOM 1026 C C . ARG A 1 137 ? -8.498 6.836 2.563 1.00 87.25 137 ARG A C 1
ATOM 1028 O O . ARG A 1 137 ? -7.580 7.399 1.974 1.00 87.25 137 ARG A O 1
ATOM 1035 N N . VAL A 1 138 ? -8.509 5.532 2.829 1.00 87.94 138 VAL A N 1
ATOM 1036 C CA . VAL A 1 138 ? -7.420 4.621 2.446 1.00 87.94 138 VAL A CA 1
ATOM 1037 C C . VAL A 1 138 ? -7.241 4.625 0.927 1.00 87.94 138 VAL A C 1
ATOM 1039 O O . VAL A 1 138 ? -6.136 4.821 0.431 1.00 87.94 138 VAL A O 1
ATOM 1042 N N . ARG A 1 139 ? -8.344 4.517 0.180 1.00 89.69 139 ARG A N 1
ATOM 1043 C CA . ARG A 1 139 ? -8.370 4.574 -1.283 1.00 89.69 139 ARG A CA 1
ATOM 1044 C C . ARG A 1 139 ? -7.766 5.870 -1.814 1.00 89.69 139 ARG A C 1
ATOM 1046 O O . ARG A 1 139 ? -6.964 5.826 -2.732 1.00 89.69 139 ARG A O 1
ATOM 1053 N N . ALA A 1 140 ? -8.103 7.019 -1.229 1.00 88.12 140 ALA A N 1
ATOM 1054 C CA . ALA A 1 140 ? -7.539 8.293 -1.671 1.00 88.12 140 ALA A CA 1
ATOM 1055 C C . ALA A 1 140 ? -6.003 8.342 -1.545 1.00 88.12 140 ALA A C 1
ATOM 1057 O O . ALA A 1 140 ? -5.345 8.973 -2.372 1.00 88.12 140 ALA A O 1
ATOM 1058 N N . GLU A 1 141 ? -5.419 7.685 -0.538 1.00 87.88 141 GLU A N 1
ATOM 1059 C CA . GLU A 1 141 ? -3.960 7.558 -0.416 1.00 87.88 141 GLU A CA 1
ATOM 1060 C C . GLU A 1 141 ? -3.377 6.577 -1.441 1.00 87.88 141 GLU A C 1
ATOM 1062 O O . GLU A 1 141 ? -2.355 6.880 -2.062 1.00 87.88 141 GLU A O 1
ATOM 1067 N N . VAL A 1 142 ? -4.040 5.437 -1.660 1.00 88.06 142 VAL A N 1
ATOM 1068 C CA . VAL A 1 142 ? -3.632 4.426 -2.650 1.00 88.06 142 VAL A CA 1
ATOM 1069 C C . VAL A 1 142 ? -3.673 5.002 -4.067 1.00 88.06 142 VAL A C 1
ATOM 1071 O O . VAL A 1 142 ? -2.679 4.911 -4.779 1.00 88.06 142 VAL A O 1
ATOM 1074 N N . GLU A 1 143 ? -4.745 5.701 -4.446 1.00 88.50 143 GLU A N 1
ATOM 1075 C CA . GLU A 1 143 ? -4.891 6.361 -5.751 1.00 88.50 143 GLU A CA 1
ATOM 1076 C C . GLU A 1 143 ? -3.781 7.405 -5.987 1.00 88.50 143 GLU A C 1
ATOM 1078 O O . GLU A 1 143 ? -3.261 7.563 -7.096 1.00 88.50 143 GLU A O 1
ATOM 1083 N N . ARG A 1 144 ? -3.363 8.132 -4.941 1.00 88.19 144 ARG A N 1
ATOM 1084 C CA . ARG A 1 144 ? -2.225 9.062 -5.043 1.00 88.19 144 ARG A CA 1
ATOM 1085 C C . ARG A 1 144 ? -0.903 8.332 -5.244 1.00 88.19 144 ARG A C 1
ATOM 1087 O O . ARG A 1 144 ? -0.077 8.810 -6.024 1.00 88.19 144 ARG A O 1
ATOM 1094 N N . ALA A 1 145 ? -0.691 7.217 -4.549 1.00 86.69 145 ALA A N 1
ATOM 1095 C CA . ALA A 1 145 ? 0.495 6.388 -4.726 1.00 86.69 145 ALA A CA 1
ATOM 1096 C C . ALA A 1 145 ? 0.542 5.791 -6.141 1.00 86.69 145 ALA A C 1
ATOM 1098 O O . ALA A 1 145 ? 1.552 5.946 -6.824 1.00 86.69 145 ALA A O 1
ATOM 1099 N N . GLU A 1 146 ? -0.568 5.231 -6.623 1.00 87.06 146 GLU A N 1
ATOM 1100 C CA . GLU A 1 146 ? -0.719 4.700 -7.982 1.00 87.06 146 GLU A CA 1
ATOM 1101 C C . GLU A 1 146 ? -0.369 5.758 -9.032 1.00 87.06 146 GLU A C 1
ATOM 1103 O O . GLU A 1 146 ? 0.507 5.545 -9.866 1.00 87.06 146 GLU A O 1
ATOM 1108 N N . LYS A 1 147 ? -0.965 6.954 -8.947 1.00 87.75 147 LYS A N 1
ATOM 1109 C CA . LYS A 1 147 ? -0.666 8.057 -9.875 1.00 87.75 147 LYS A CA 1
ATOM 1110 C C . LYS A 1 147 ? 0.808 8.457 -9.868 1.00 87.75 147 LYS A C 1
ATOM 1112 O O . LYS A 1 147 ? 1.327 8.867 -10.907 1.00 87.75 147 LYS A O 1
ATOM 1117 N N . LYS A 1 148 ? 1.487 8.389 -8.719 1.00 86.12 148 LYS A N 1
ATOM 1118 C CA . LYS A 1 148 ? 2.927 8.673 -8.623 1.00 86.12 148 LYS A CA 1
ATOM 1119 C C . LYS A 1 148 ? 3.762 7.563 -9.255 1.00 86.12 148 LYS A C 1
ATOM 1121 O O . LYS A 1 148 ? 4.682 7.882 -10.002 1.00 86.12 148 LYS A O 1
ATOM 1126 N N . VAL A 1 149 ? 3.410 6.302 -9.018 1.00 84.12 149 VAL A N 1
ATOM 1127 C CA . VAL A 1 149 ? 4.068 5.136 -9.624 1.00 84.12 149 VAL A CA 1
ATOM 1128 C C . VAL A 1 149 ? 3.889 5.135 -11.145 1.00 84.12 149 VAL A C 1
ATOM 1130 O O . VAL A 1 149 ? 4.874 5.088 -11.875 1.00 84.12 149 VAL A O 1
ATOM 1133 N N . ALA A 1 150 ? 2.670 5.337 -11.642 1.00 83.25 150 ALA A N 1
ATOM 1134 C CA . ALA A 1 150 ? 2.383 5.409 -13.076 1.00 83.25 150 ALA A CA 1
ATOM 1135 C C . ALA A 1 150 ? 3.115 6.569 -13.783 1.00 83.25 150 ALA A C 1
ATOM 1137 O O . ALA A 1 150 ? 3.445 6.490 -14.967 1.00 83.25 150 ALA A O 1
ATOM 1138 N N . ARG A 1 151 ? 3.389 7.674 -13.073 1.00 82.06 151 ARG A N 1
ATOM 1139 C CA . ARG A 1 151 ? 4.195 8.786 -13.605 1.00 82.06 151 ARG A CA 1
ATOM 1140 C C . ARG A 1 151 ? 5.680 8.446 -13.732 1.00 82.06 151 ARG A C 1
ATOM 1142 O O . ARG A 1 151 ? 6.333 9.058 -14.573 1.00 82.06 151 ARG A O 1
ATOM 1149 N N . LEU A 1 152 ? 6.204 7.518 -12.931 1.00 77.50 152 LEU A N 1
ATOM 1150 C CA . LEU A 1 152 ? 7.598 7.076 -13.038 1.00 77.50 152 LEU A CA 1
ATOM 1151 C C . LEU A 1 152 ? 7.810 6.233 -14.287 1.00 77.50 152 LEU A C 1
ATOM 1153 O O . LEU A 1 152 ? 8.715 6.554 -15.044 1.00 77.50 152 LEU A O 1
ATOM 1157 N N . ASP A 1 153 ? 6.915 5.281 -14.577 1.00 67.88 153 ASP A N 1
ATOM 1158 C CA . ASP A 1 153 ? 6.983 4.480 -15.814 1.00 67.88 153 ASP A CA 1
ATOM 1159 C C . ASP A 1 153 ? 7.046 5.372 -17.066 1.00 67.88 153 ASP A C 1
ATOM 1161 O O . ASP A 1 153 ? 7.840 5.150 -17.979 1.00 67.88 153 ASP A O 1
ATOM 1165 N N . ARG A 1 154 ? 6.246 6.446 -17.089 1.00 64.62 154 ARG A N 1
ATOM 1166 C CA . ARG A 1 154 ? 6.240 7.395 -18.212 1.00 64.62 154 ARG A CA 1
ATOM 1167 C C . ARG A 1 154 ? 7.527 8.205 -18.330 1.00 64.62 154 ARG A C 1
ATOM 1169 O O . ARG A 1 154 ? 7.937 8.486 -19.449 1.00 64.62 154 ARG A O 1
ATOM 1176 N N . ARG A 1 155 ? 8.136 8.617 -17.215 1.00 62.88 155 ARG A N 1
ATOM 1177 C CA . ARG A 1 155 ? 9.406 9.365 -17.245 1.00 62.88 155 ARG A CA 1
ATOM 1178 C C . ARG A 1 155 ? 10.571 8.462 -17.625 1.00 62.88 155 ARG A C 1
ATOM 1180 O O . ARG A 1 155 ? 11.363 8.848 -18.471 1.00 62.88 155 ARG A O 1
ATOM 1187 N N . ASP A 1 156 ? 10.592 7.240 -17.106 1.00 59.09 156 ASP A N 1
ATOM 1188 C CA . ASP A 1 156 ? 11.643 6.265 -17.392 1.00 59.09 156 ASP A CA 1
ATOM 1189 C C . ASP A 1 156 ? 11.691 5.876 -18.870 1.00 59.09 156 ASP A C 1
ATOM 1191 O O . ASP A 1 156 ? 12.778 5.751 -19.429 1.00 59.09 156 ASP A O 1
ATOM 1195 N N . LYS A 1 157 ? 10.535 5.759 -19.536 1.00 60.09 157 LYS A N 1
ATOM 1196 C CA . LYS A 1 157 ? 10.490 5.560 -20.993 1.00 60.09 157 LYS A CA 1
ATOM 1197 C C . LYS A 1 157 ? 11.107 6.730 -21.751 1.00 60.09 157 LYS A C 1
ATOM 1199 O O . LYS A 1 157 ? 11.962 6.518 -22.599 1.00 60.09 157 LYS A O 1
ATOM 1204 N N . VAL A 1 158 ? 10.733 7.958 -21.394 1.00 61.72 158 VAL A N 1
ATOM 1205 C CA . VAL A 1 158 ? 11.238 9.167 -22.061 1.00 61.72 158 VAL A CA 1
ATOM 1206 C C . VAL A 1 158 ? 12.746 9.343 -21.853 1.00 61.72 158 VAL A C 1
ATOM 1208 O O . VAL A 1 158 ? 13.458 9.664 -22.802 1.00 61.72 158 VAL A O 1
ATOM 1211 N N . ASP A 1 159 ? 13.247 9.115 -20.638 1.00 60.47 159 ASP A N 1
ATOM 1212 C CA . ASP A 1 159 ? 14.675 9.245 -20.331 1.00 60.47 159 ASP A CA 1
ATOM 1213 C C . ASP A 1 159 ? 15.505 8.126 -20.982 1.00 60.47 159 ASP A C 1
ATOM 1215 O O . ASP A 1 159 ? 16.600 8.389 -21.485 1.00 60.47 159 ASP A O 1
ATOM 1219 N N . LYS A 1 160 ? 14.975 6.897 -21.050 1.00 59.06 160 LYS A N 1
ATOM 1220 C CA . LYS A 1 160 ? 15.629 5.779 -21.741 1.00 59.06 160 LYS A CA 1
ATOM 1221 C C . LYS A 1 160 ? 15.689 5.997 -23.254 1.00 59.06 160 LYS A C 1
ATOM 1223 O O . LYS A 1 160 ? 16.766 5.866 -23.829 1.00 59.06 160 LYS A O 1
ATOM 1228 N N . ASP A 1 161 ? 14.585 6.408 -23.877 1.00 60.62 161 ASP A N 1
ATOM 1229 C CA . ASP A 1 161 ? 14.540 6.703 -25.317 1.00 60.62 161 ASP A CA 1
ATOM 1230 C C . ASP A 1 161 ? 15.514 7.832 -25.689 1.00 60.62 161 ASP A C 1
ATOM 1232 O O . ASP A 1 161 ? 16.205 7.774 -26.709 1.00 60.62 161 ASP A O 1
ATOM 1236 N N . LYS A 1 162 ? 15.632 8.853 -24.831 1.00 59.66 162 LYS A N 1
ATOM 1237 C CA . LYS A 1 162 ? 16.559 9.969 -25.046 1.00 59.66 162 LYS A CA 1
ATOM 1238 C C . LYS A 1 162 ? 18.025 9.564 -24.857 1.00 59.66 162 LYS A C 1
ATOM 1240 O O . LYS A 1 162 ? 18.875 10.006 -25.630 1.00 59.66 162 LYS A O 1
ATOM 1245 N N . GLY A 1 163 ? 18.324 8.719 -23.870 1.00 59.84 163 GLY A N 1
ATOM 1246 C CA . GLY A 1 163 ? 19.667 8.175 -23.648 1.00 59.84 163 GLY A CA 1
ATOM 1247 C C . GLY A 1 163 ? 20.137 7.281 -24.798 1.00 59.84 163 GLY A C 1
ATOM 1248 O O . GLY A 1 163 ? 21.255 7.438 -25.282 1.00 59.84 163 GLY A O 1
ATOM 1249 N N . GLU A 1 164 ? 19.261 6.412 -25.307 1.00 61.31 164 GLU A N 1
ATOM 1250 C CA . GLU A 1 164 ? 19.566 5.539 -26.447 1.00 61.31 164 GLU A CA 1
ATOM 1251 C C . GLU A 1 164 ? 19.722 6.307 -27.773 1.00 61.31 164 GLU A C 1
ATOM 1253 O O . GLU A 1 164 ? 20.489 5.891 -28.646 1.00 61.31 164 GLU A O 1
ATOM 1258 N N . ALA A 1 165 ? 19.016 7.430 -27.948 1.00 60.22 165 ALA A N 1
ATOM 1259 C CA . ALA A 1 165 ? 19.212 8.320 -29.093 1.00 60.22 165 ALA A CA 1
ATOM 1260 C C . ALA A 1 165 ? 20.574 9.032 -29.035 1.00 60.22 165 ALA A C 1
ATOM 1262 O O . ALA A 1 165 ? 21.255 9.148 -30.054 1.00 60.22 165 ALA A O 1
ATOM 1263 N N . MET A 1 166 ? 20.993 9.460 -27.841 1.00 61.09 166 MET A N 1
ATOM 1264 C CA . MET A 1 166 ? 22.278 10.128 -27.637 1.00 61.09 166 MET A CA 1
ATOM 1265 C C . MET A 1 166 ? 23.460 9.158 -27.782 1.00 61.09 166 MET A C 1
ATOM 1267 O O . MET A 1 166 ? 24.452 9.514 -28.409 1.00 61.09 166 MET A O 1
ATOM 1271 N N . GLU A 1 167 ? 23.336 7.908 -27.316 1.00 59.75 167 GLU A N 1
ATOM 1272 C CA . GLU A 1 167 ? 24.373 6.882 -27.517 1.00 59.75 167 GLU A CA 1
ATOM 1273 C C . GLU A 1 167 ? 24.531 6.509 -29.001 1.00 59.75 167 GLU A C 1
ATOM 1275 O O . GLU A 1 167 ? 25.651 6.349 -29.482 1.00 59.75 167 GLU A O 1
ATOM 1280 N N . ARG A 1 168 ? 23.431 6.406 -29.765 1.00 61.59 168 ARG A N 1
ATOM 1281 C CA . ARG A 1 168 ? 23.510 6.168 -31.219 1.00 61.59 168 ARG A CA 1
ATOM 1282 C C . ARG A 1 168 ? 24.158 7.335 -31.965 1.00 61.59 168 ARG A C 1
ATOM 1284 O O . ARG A 1 168 ? 24.914 7.081 -32.899 1.00 61.59 168 ARG A O 1
ATOM 1291 N N . ALA A 1 169 ? 23.890 8.573 -31.552 1.00 61.69 169 ALA A N 1
ATOM 1292 C CA . ALA A 1 169 ? 24.522 9.757 -32.129 1.00 61.69 169 ALA A CA 1
ATOM 1293 C C . ALA A 1 169 ? 26.036 9.787 -31.852 1.00 61.69 169 ALA A C 1
ATOM 1295 O O . ALA A 1 169 ? 26.817 9.993 -32.775 1.00 61.69 169 ALA A O 1
ATOM 1296 N N . ASP A 1 170 ? 26.457 9.474 -30.624 1.00 59.97 170 ASP A N 1
ATOM 1297 C CA . ASP A 1 170 ? 27.876 9.436 -30.233 1.00 59.97 170 ASP A CA 1
ATOM 1298 C C . ASP A 1 170 ? 28.650 8.310 -30.954 1.00 59.97 170 ASP A C 1
ATOM 1300 O O . ASP A 1 170 ? 29.784 8.478 -31.406 1.00 59.97 170 ASP A O 1
ATOM 1304 N N . LYS A 1 171 ? 28.005 7.152 -31.160 1.00 59.44 171 LYS A N 1
ATOM 1305 C CA . LYS A 1 171 ? 28.585 6.029 -31.919 1.00 59.44 171 LYS A CA 1
ATOM 1306 C C . LYS A 1 171 ? 28.709 6.315 -33.417 1.00 59.44 171 LYS A C 1
ATOM 1308 O O . LYS A 1 171 ? 29.642 5.804 -34.037 1.00 59.44 171 LYS A O 1
ATOM 1313 N N . ALA A 1 172 ? 27.781 7.083 -33.992 1.00 58.66 172 ALA A N 1
ATOM 1314 C CA . ALA A 1 172 ? 27.839 7.508 -35.391 1.00 58.66 172 ALA A CA 1
ATOM 1315 C C . ALA A 1 172 ? 28.982 8.513 -35.614 1.00 58.66 172 ALA A C 1
ATOM 1317 O O . ALA A 1 172 ? 29.803 8.307 -36.508 1.00 58.66 172 ALA A O 1
ATOM 1318 N N . ASP A 1 173 ? 29.121 9.494 -34.719 1.00 56.19 173 ASP A N 1
ATOM 1319 C CA . ASP A 1 173 ? 30.183 10.509 -34.759 1.00 56.19 173 ASP A CA 1
ATOM 1320 C C . ASP A 1 173 ? 31.592 9.879 -34.649 1.00 56.19 173 ASP A C 1
ATOM 1322 O O . ASP A 1 173 ? 32.531 10.216 -35.381 1.00 56.19 173 ASP A O 1
ATOM 1326 N N . LYS A 1 174 ? 31.726 8.828 -33.827 1.00 51.53 174 LYS A N 1
ATOM 1327 C CA . LYS A 1 174 ? 32.983 8.079 -33.680 1.00 51.53 174 LYS A CA 1
ATOM 1328 C C . LYS A 1 174 ? 33.341 7.190 -34.882 1.00 51.53 174 LYS A C 1
ATOM 1330 O O . LYS A 1 174 ? 34.514 6.834 -35.032 1.00 51.53 174 LYS A O 1
ATOM 1335 N N . LEU A 1 175 ? 32.380 6.813 -35.732 1.00 54.44 175 LEU A N 1
ATOM 1336 C CA . LEU A 1 175 ? 32.649 6.037 -36.953 1.00 54.44 175 LEU A CA 1
ATOM 1337 C C . LEU A 1 175 ? 33.073 6.925 -38.135 1.00 54.44 175 LEU A C 1
ATOM 1339 O O . LEU A 1 175 ? 33.845 6.463 -38.975 1.00 54.44 175 LEU A O 1
ATOM 1343 N N . GLU A 1 176 ? 32.639 8.188 -38.175 1.00 52.69 176 GLU A N 1
ATOM 1344 C CA . GLU A 1 176 ? 33.034 9.158 -39.212 1.00 52.69 176 GLU A CA 1
ATOM 1345 C C . GLU A 1 176 ? 34.450 9.729 -39.001 1.00 52.69 176 GLU A C 1
ATOM 1347 O O . GLU A 1 176 ? 35.099 10.163 -39.950 1.00 52.69 176 GLU A O 1
ATOM 1352 N N . SER A 1 177 ? 35.009 9.616 -37.791 1.00 50.84 177 SER A N 1
ATOM 1353 C CA . SER A 1 177 ? 36.376 10.062 -37.468 1.00 50.84 177 SER A CA 1
ATOM 1354 C C . SER A 1 177 ? 37.504 9.084 -37.857 1.00 50.84 177 SER A C 1
ATOM 1356 O O . SER A 1 177 ? 38.613 9.171 -37.323 1.00 50.84 177 SER A O 1
ATOM 1358 N N . LYS A 1 178 ? 37.287 8.158 -38.804 1.00 52.72 178 LYS A N 1
ATOM 1359 C CA . LYS A 1 178 ? 38.387 7.427 -39.468 1.00 52.72 178 LYS A CA 1
ATOM 1360 C C . LYS A 1 178 ? 38.632 7.955 -40.891 1.00 52.72 178 LYS A C 1
ATOM 1362 O O . LYS A 1 178 ? 38.254 7.286 -41.853 1.00 52.72 178 LYS A O 1
ATOM 1367 N N . PRO A 1 179 ? 39.357 9.075 -41.077 1.00 46.53 179 PRO A N 1
ATOM 1368 C CA . PRO A 1 179 ? 40.040 9.302 -42.336 1.00 46.53 179 PRO A CA 1
ATOM 1369 C C . PRO A 1 179 ? 41.191 8.293 -42.467 1.00 46.53 179 PRO A C 1
ATOM 1371 O O . PRO A 1 179 ? 42.184 8.305 -41.741 1.00 46.53 179 PRO A O 1
ATOM 1374 N N . VAL A 1 180 ? 40.957 7.353 -43.378 1.00 41.22 180 VAL A N 1
ATOM 1375 C CA . VAL A 1 180 ? 41.895 6.568 -44.185 1.00 41.22 180 VAL A CA 1
ATOM 1376 C C . VAL A 1 180 ? 43.357 7.030 -44.068 1.00 41.22 180 VAL A C 1
ATOM 1378 O O . VAL A 1 180 ? 43.731 8.101 -44.540 1.00 41.22 180 VAL A O 1
ATOM 1381 N N . ARG A 1 181 ? 44.210 6.148 -43.523 1.00 51.84 181 ARG A N 1
ATOM 1382 C CA . ARG A 1 181 ? 45.628 6.067 -43.906 1.00 51.84 181 ARG A CA 1
ATOM 1383 C C . ARG A 1 181 ? 45.680 5.947 -45.433 1.00 51.84 181 ARG A C 1
ATOM 1385 O O . ARG A 1 181 ? 45.479 4.851 -45.950 1.00 51.84 181 ARG A O 1
ATOM 1392 N N . MET A 1 182 ? 45.915 7.046 -46.146 1.00 48.72 182 MET A N 1
ATOM 1393 C CA . MET A 1 182 ? 46.239 7.003 -47.569 1.00 48.72 182 MET A CA 1
ATOM 1394 C C . MET A 1 182 ? 47.750 7.152 -47.707 1.00 48.72 182 MET A C 1
ATOM 1396 O O . MET A 1 182 ? 48.302 8.243 -47.800 1.00 48.72 182 MET A O 1
ATOM 1400 N N . ASP A 1 183 ? 48.402 5.999 -47.645 1.00 52.38 183 ASP A N 1
ATOM 1401 C CA . ASP A 1 183 ? 49.732 5.762 -48.179 1.00 52.38 183 ASP A CA 1
ATOM 1402 C C . ASP A 1 183 ? 49.694 6.087 -49.685 1.00 52.38 183 ASP A C 1
ATOM 1404 O O . ASP A 1 183 ? 48.948 5.445 -50.432 1.00 52.38 183 ASP A O 1
ATOM 1408 N N . ARG A 1 184 ? 50.427 7.107 -50.156 1.00 44.78 184 ARG A N 1
ATOM 1409 C CA . ARG A 1 184 ? 50.754 7.202 -51.586 1.00 44.78 184 ARG A CA 1
ATOM 1410 C C . ARG A 1 184 ? 52.085 7.934 -51.833 1.00 44.78 184 ARG A C 1
ATOM 1412 O O . ARG A 1 184 ? 52.256 9.041 -51.327 1.00 44.78 184 ARG A O 1
ATOM 1419 N N . PRO A 1 185 ? 53.020 7.328 -52.593 1.00 53.88 185 PRO A N 1
ATOM 1420 C CA . PRO A 1 185 ? 54.394 7.796 -52.750 1.00 53.88 185 PRO A CA 1
ATOM 1421 C C . PRO A 1 185 ? 54.537 8.742 -53.950 1.00 53.88 185 PRO A C 1
ATOM 1423 O O . PRO A 1 185 ? 53.919 8.504 -54.986 1.00 53.88 185 PRO A O 1
ATOM 1426 N N . GLU A 1 186 ? 55.429 9.733 -53.873 1.00 38.12 186 GLU A N 1
ATOM 1427 C CA . GLU A 1 186 ? 55.928 10.431 -55.065 1.00 38.12 186 GLU A CA 1
ATOM 1428 C C . GLU A 1 186 ? 57.458 10.460 -55.094 1.00 38.12 186 GLU A C 1
ATOM 1430 O O . GLU A 1 186 ? 58.140 11.016 -54.235 1.00 38.12 186 GLU A O 1
ATOM 1435 N N . LYS A 1 187 ? 57.986 9.801 -56.125 1.00 48.03 187 LYS A N 1
ATOM 1436 C CA . LYS A 1 187 ? 59.389 9.730 -56.509 1.00 48.03 187 LYS A CA 1
ATOM 1437 C C . LYS A 1 187 ? 59.498 10.273 -57.931 1.00 48.03 187 LYS A C 1
ATOM 1439 O O . LYS A 1 187 ? 58.982 9.623 -58.828 1.00 48.03 187 LYS A O 1
ATOM 1444 N N . SER A 1 188 ? 60.218 11.383 -58.113 1.00 43.47 188 SER A N 1
ATOM 1445 C CA . SER A 1 188 ? 61.017 11.798 -59.295 1.00 43.47 188 SER A CA 1
ATOM 1446 C C . SER A 1 188 ? 61.167 13.327 -59.253 1.00 43.47 188 SER A C 1
ATOM 1448 O O . SER A 1 188 ? 60.177 13.997 -59.022 1.00 43.47 188 SER A O 1
ATOM 1450 N N . GLY A 1 189 ? 62.291 14.005 -59.469 1.00 41.31 189 GLY A N 1
ATOM 1451 C CA . GLY A 1 189 ? 63.626 13.644 -59.923 1.00 41.31 189 GLY A CA 1
ATOM 1452 C C . GLY A 1 189 ? 64.267 14.870 -60.608 1.00 41.31 189 GLY A C 1
ATOM 1453 O O . GLY A 1 189 ? 63.707 15.380 -61.564 1.00 41.31 189 GLY A O 1
ATOM 1454 N N . ARG A 1 190 ? 65.465 15.264 -60.146 1.00 45.84 190 ARG A N 1
ATOM 1455 C CA . ARG A 1 190 ? 66.604 15.828 -60.916 1.00 45.84 190 ARG A CA 1
ATOM 1456 C C . ARG A 1 190 ? 66.527 17.231 -61.572 1.00 45.84 190 ARG A C 1
ATOM 1458 O 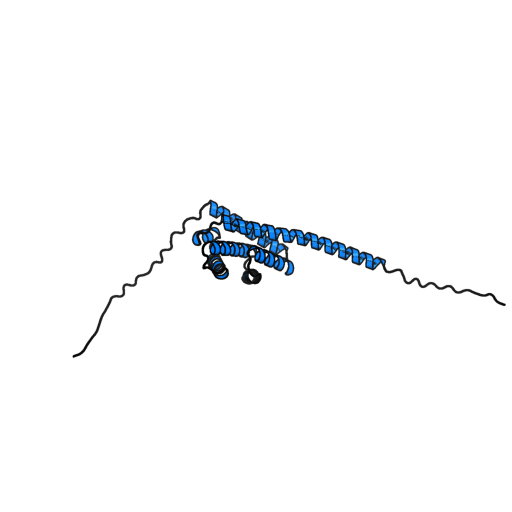O . ARG A 1 190 ? 66.021 17.378 -62.673 1.00 45.84 190 ARG A O 1
ATOM 1465 N N . SER A 1 191 ? 67.320 18.159 -61.019 1.00 39.12 191 SER A N 1
ATOM 1466 C CA . SER A 1 191 ? 68.264 19.070 -61.721 1.00 39.12 191 SER A CA 1
ATOM 1467 C C . SER A 1 191 ? 69.116 19.784 -60.647 1.00 39.12 191 SER A C 1
ATOM 1469 O O . SER A 1 191 ? 68.530 20.336 -59.729 1.00 39.12 191 SER A O 1
ATOM 1471 N N . GLY A 1 192 ? 70.449 19.816 -60.582 1.00 52.06 192 GLY A N 1
ATOM 1472 C CA . GLY A 1 192 ? 71.497 19.452 -61.523 1.00 52.06 192 GLY A CA 1
ATOM 1473 C C . GLY A 1 192 ? 72.215 20.682 -62.086 1.00 52.06 192 GLY A C 1
ATOM 1474 O O . GLY A 1 192 ? 72.024 20.931 -63.268 1.00 52.06 192 GLY A O 1
ATOM 1475 N N . ARG A 1 193 ? 73.007 21.416 -61.286 1.00 45.94 193 ARG A N 1
ATOM 1476 C CA . ARG A 1 193 ? 74.385 21.869 -61.588 1.00 45.94 193 ARG A CA 1
ATOM 1477 C C . ARG A 1 193 ? 74.981 22.629 -60.406 1.00 45.94 193 ARG A C 1
ATOM 1479 O O . ARG A 1 193 ? 74.218 23.393 -59.781 1.00 45.94 193 ARG A O 1
#

Solvent-accessible surface area (backbone atoms only — not comparable to full-atom values): 11386 Å² total; per-residue (Å²): 136,85,87,86,87,82,89,83,80,82,79,77,80,76,77,77,74,77,76,76,70,80,75,72,78,71,52,72,69,42,45,53,40,31,54,48,43,52,48,51,21,50,49,38,34,52,53,50,56,70,45,76,40,73,69,47,44,48,52,46,35,48,50,52,15,62,72,72,74,46,62,45,64,58,52,51,53,38,44,74,71,72,40,47,66,14,56,44,46,48,37,50,31,47,12,54,54,47,32,71,76,39,77,85,50,50,63,66,60,35,31,49,54,49,49,53,44,44,73,71,66,47,50,67,37,53,51,24,58,78,71,74,48,64,45,70,60,34,37,58,49,38,54,51,46,37,56,53,49,59,51,47,59,57,48,51,52,54,54,49,56,51,51,56,52,51,51,53,49,53,55,51,57,63,63,71,72,64,80,72,91,76,86,80,88,88,88,86,82,93,85,89,132